Protein 1F02 (pdb70)

Solvent-accessible surface area: 17662 Å² total; per-residue (Å²): 74,55,24,82,93,37,112,20,76,81,73,40,2,26,10,74,21,148,34,38,0,28,0,12,0,42,0,30,120,66,136,136,60,34,46,99,39,69,0,26,3,71,33,105,41,26,164,35,65,82,64,59,56,122,4,68,106,80,0,79,5,114,4,47,0,27,6,110,76,66,31,134,0,65,0,8,0,70,6,33,114,59,92,121,45,51,123,6,58,100,1,66,1,37,58,77,5,65,16,57,82,35,42,0,48,15,50,8,66,32,96,121,26,177,20,24,82,44,1,1,17,64,0,14,0,40,8,121,14,59,24,10,54,45,143,52,71,20,125,2,75,52,58,47,25,0,32,19,69,66,84,67,0,59,1,34,0,62,83,83,11,83,9,55,0,30,0,87,1,57,10,130,22,84,10,89,27,77,2,67,72,6,103,22,10,3,30,7,42,47,89,144,56,22,23,11,108,59,0,42,98,31,0,110,120,103,26,28,131,10,0,60,45,48,90,57,0,56,76,1,39,130,27,0,11,22,0,46,107,0,121,129,3,134,98,34,147,13,0,0,0,0,3,88,39,76,95,85,23,57,126,2,11,2,1,12,0,5,0,2,19,81,70,46,77,28,77,39,0,8,14,73,71,54,5,0,31,6,1,0,10,119,176,93,147,35,1,86,61,35,40,56,70,38,92,83,108,70,41,106,85,10,77,155,51,103,107,30,34,13,32,12,10,43,91,99,0,50,45,63,117,21,53,86,10,30,61,28,34,66,111,123,18,49,99,100,2,92,96,28,0,57,79,10,82,127,152,76

Sequence (348 aa):
ASITEIKADKTTAVANGQDAITYTVKVMKGDKPVSNQEVTFTTTLGKLSNSTEKTDTNGYAKVTLTSTTPGKSLVSARVSDVAVDVKAPEVEFFTTLTIDDGNIEIVGTGVKGKLPTVWLQYGQVNLKASGGNGKYTWRSANPAIASVDASSGQVTLKEKGTTTISVISSDNQTATYTIATPNSLIVPNMSKRVTYNDAVNTCKNFGGKLPSSQNELENVFKAWGAANKYEYYKSSQTIISWVQQTAQDAKSGVASTYDLVKQNPLNNIKASESNAYATCVKMDQAANAAESATKDQLTQEAFKNPENQKVNIDANGNAIPSGELKDDIVEQIAQQAKEAGEVARQQA

B-factor: mean 55.44, std 19.62, range [5.0, 114.85]

Structure (mmCIF, N/CA/C/O backbone):
data_1F02
#
_entry.id   1F02
#
_cell.length_a   90.500
_cell.length_b   349.000
_cell.length_c   47.800
_cell.angle_alpha   90.00
_cell.angle_beta   90.00
_cell.angle_gamma   90.00
#
_symmetry.sp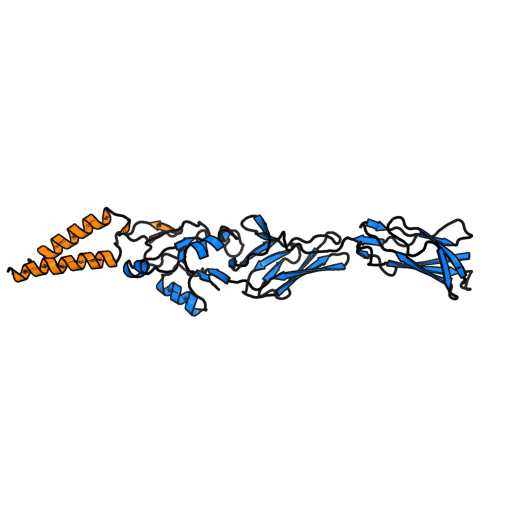ace_group_name_H-M   'C 2 2 21'
#
loop_
_entity.id
_entity.type
_entity.pdbx_description
1 polymer INTIMIN
2 polymer 'TRANSLOCATED INTIMIN RECEPTOR'
#
loop_
_atom_site.group_PDB
_atom_site.id
_atom_site.type_symbol
_atom_site.label_atom_id
_atom_site.label_alt_id
_atom_site.label_comp_id
_atom_site.label_asym_id
_atom_site.label_entity_id
_atom_site.label_seq_id
_atom_site.pdbx_PDB_ins_code
_atom_site.Cartn_x
_atom_site.Cartn_y
_atom_site.Cartn_z
_atom_site.occupancy
_atom_site.B_iso_or_equiv
_atom_site.auth_seq_id
_atom_site.auth_comp_id
_atom_site.auth_asym_id
_atom_site.auth_atom_id
_atom_site.pdbx_PDB_model_num
ATOM 1 N N . ALA A 1 1 ? 12.839 104.829 37.716 1.00 24.32 658 ALA I N 1
ATOM 2 C CA . ALA A 1 1 ? 13.522 104.939 36.404 1.00 31.33 658 ALA I CA 1
ATOM 3 C C . ALA A 1 1 ? 14.829 104.154 36.417 1.00 38.37 658 ALA I C 1
ATOM 4 O O . ALA A 1 1 ? 15.905 104.751 36.330 1.00 46.62 658 ALA I O 1
ATOM 6 N N . SER A 1 2 ? 14.747 102.825 36.524 1.00 34.67 659 SER I N 1
ATOM 7 C CA . SER A 1 2 ? 15.957 102.000 36.538 1.00 30.70 659 SER I CA 1
ATOM 8 C C . SER A 1 2 ? 15.730 100.497 36.337 1.00 28.24 659 SER I C 1
ATOM 9 O O . SER A 1 2 ? 14.915 99.888 37.037 1.00 29.82 659 SER I O 1
ATOM 12 N N . ILE A 1 3 ? 16.439 99.903 35.373 1.00 22.91 660 ILE I N 1
ATOM 13 C CA . ILE A 1 3 ? 16.329 98.464 35.142 1.00 23.14 660 ILE I CA 1
ATOM 14 C C . ILE A 1 3 ? 17.266 97.836 36.161 1.00 26.82 660 ILE I C 1
ATOM 15 O O . ILE A 1 3 ? 18.438 98.221 36.253 1.00 26.63 660 ILE I O 1
ATOM 20 N N . THR A 1 4 ? 16.757 96.874 36.926 1.00 25.97 661 THR I N 1
ATOM 21 C CA . THR A 1 4 ? 17.563 96.231 37.957 1.00 26.21 661 THR I CA 1
ATOM 22 C C . THR A 1 4 ? 17.674 94.739 37.759 1.00 31.83 661 THR I C 1
ATOM 23 O O . THR A 1 4 ? 18.451 94.068 38.440 1.00 34.21 661 THR I O 1
ATOM 27 N N . GLU A 1 5 ? 16.898 94.232 36.812 1.00 36.61 662 GLU I N 1
ATOM 28 C CA . GLU A 1 5 ? 16.889 92.812 36.494 1.00 41.03 662 GLU I CA 1
ATOM 29 C C . GLU A 1 5 ? 16.756 92.535 34.999 1.00 40.97 662 GLU I C 1
ATOM 30 O O . GLU A 1 5 ? 15.848 93.062 34.336 1.00 42.53 662 GLU I O 1
ATOM 36 N N . ILE A 1 6 ? 17.650 91.705 34.470 1.00 32.84 663 ILE I N 1
ATOM 37 C CA . ILE A 1 6 ? 17.577 91.335 33.064 1.00 26.65 663 ILE I CA 1
ATOM 38 C C . ILE A 1 6 ? 17.974 89.879 32.979 1.00 23.63 663 ILE I C 1
ATOM 39 O O . ILE A 1 6 ? 19.143 89.525 33.069 1.00 25.60 663 ILE I O 1
ATOM 44 N N . LYS A 1 7 ? 16.952 89.042 32.837 1.00 21.74 664 LYS I N 1
ATOM 45 C CA . LYS A 1 7 ? 17.085 87.600 32.801 1.00 20.66 664 LYS I CA 1
ATOM 46 C C . LYS A 1 7 ? 16.648 86.988 31.468 1.00 21.27 664 LYS I C 1
ATOM 47 O O . LYS A 1 7 ? 15.837 87.564 30.748 1.00 16.96 664 LYS I O 1
ATOM 53 N N . ALA A 1 8 ? 17.194 85.812 31.155 1.00 22.17 665 ALA I N 1
ATOM 54 C CA . ALA A 1 8 ? 16.857 85.109 29.921 1.00 23.11 665 ALA I CA 1
ATOM 55 C C . ALA A 1 8 ? 16.447 83.672 30.240 1.00 21.62 665 ALA I C 1
ATOM 56 O O . ALA A 1 8 ? 17.228 82.930 30.796 1.00 24.50 665 ALA I O 1
ATOM 58 N N . ASP A 1 9 ? 15.234 83.276 29.864 1.00 23.45 666 ASP I N 1
ATOM 59 C CA . ASP A 1 9 ? 14.741 81.943 30.175 1.00 23.94 666 ASP I CA 1
ATOM 60 C C . ASP A 1 9 ? 15.637 80.794 29.750 1.00 25.09 666 ASP I C 1
ATOM 61 O O . ASP A 1 9 ? 15.536 79.706 30.307 1.00 29.55 666 ASP I O 1
ATOM 66 N N . LYS A 1 10 ? 16.509 81.027 28.770 1.00 25.49 667 LYS I N 1
ATOM 67 C CA . LYS A 1 10 ? 17.479 80.016 28.321 1.00 20.59 667 LYS I CA 1
ATOM 68 C C . LYS A 1 10 ? 18.571 80.658 27.488 1.00 24.02 667 LYS I C 1
ATOM 69 O O . LYS A 1 10 ? 18.459 81.823 27.117 1.00 33.19 667 LYS I O 1
ATOM 75 N N . THR A 1 11 ? 19.634 79.921 27.199 1.00 22.17 668 THR I N 1
ATOM 76 C CA . THR A 1 11 ? 20.741 80.493 26.435 1.00 25.64 668 THR I CA 1
ATOM 77 C C . THR A 1 11 ? 21.122 79.766 25.148 1.00 30.70 668 THR I C 1
ATOM 78 O O . THR A 1 11 ? 22.180 80.016 24.547 1.00 28.82 668 THR I O 1
ATOM 82 N N . THR A 1 12 ? 20.249 78.868 24.728 1.00 30.03 669 THR I N 1
ATOM 83 C CA . THR A 1 12 ? 20.481 78.119 23.524 1.00 31.50 669 THR I CA 1
ATOM 84 C C . THR A 1 12 ? 19.143 77.976 22.865 1.00 30.88 669 THR I C 1
ATOM 85 O O . THR A 1 12 ? 18.137 77.853 23.546 1.00 30.24 669 THR I O 1
ATOM 89 N N . ALA A 1 13 ? 19.135 77.998 21.541 1.00 29.35 670 ALA I N 1
ATOM 90 C CA . ALA A 1 13 ? 17.895 77.879 20.804 1.00 26.18 670 ALA I CA 1
ATOM 91 C C . ALA A 1 13 ? 18.161 77.495 19.365 1.00 29.08 670 ALA I C 1
ATOM 92 O O . ALA A 1 13 ? 19.256 77.697 18.845 1.00 31.63 670 ALA I O 1
ATOM 94 N N . VAL A 1 14 ? 17.142 76.950 18.716 1.00 30.37 671 VAL I N 1
ATOM 95 C CA . VAL A 1 14 ? 17.276 76.547 17.334 1.00 28.90 671 VAL I CA 1
ATOM 96 C C . VAL A 1 14 ? 17.007 77.702 16.401 1.00 27.15 671 VAL I C 1
ATOM 97 O O . VAL A 1 14 ? 16.023 78.425 16.555 1.00 29.69 671 VAL I O 1
ATOM 101 N N . ALA A 1 15 ? 17.890 77.864 15.427 1.00 25.95 672 ALA I N 1
ATOM 102 C CA . ALA A 1 15 ? 17.766 78.946 14.471 1.00 30.78 672 ALA I CA 1
ATOM 103 C C . ALA A 1 15 ? 16.723 78.635 13.398 1.00 30.63 672 ALA I C 1
ATOM 104 O O . ALA A 1 15 ? 16.928 78.902 12.219 1.00 32.20 672 ALA I O 1
ATOM 106 N N . ASN A 1 16 ? 15.593 78.088 13.826 1.00 28.91 673 ASN I N 1
ATOM 107 C CA . ASN A 1 16 ? 14.509 77.733 12.923 1.00 29.04 673 ASN I CA 1
ATOM 108 C C . ASN A 1 16 ? 13.417 78.790 12.864 1.00 29.84 673 ASN I C 1
ATOM 109 O O . ASN A 1 16 ? 12.304 78.502 12.424 1.00 31.51 673 ASN I O 1
ATOM 114 N N . GLY A 1 17 ? 13.717 79.998 13.318 1.00 29.02 674 GLY I N 1
ATOM 115 C CA . GLY A 1 17 ? 12.705 81.040 13.303 1.00 31.98 674 GLY I CA 1
ATOM 116 C C . GLY A 1 17 ? 11.520 80.819 14.244 1.00 35.26 674 GLY I C 1
ATOM 117 O O . GLY A 1 17 ? 10.664 81.693 14.350 1.00 36.30 674 GLY I O 1
ATOM 118 N N . GLN A 1 18 ? 11.457 79.677 14.929 1.00 35.86 675 GLN I N 1
ATOM 119 C CA . GLN A 1 18 ? 10.357 79.407 15.853 1.00 40.27 675 GLN I CA 1
ATOM 120 C C . GLN A 1 18 ? 10.755 79.221 17.321 1.00 42.20 675 GLN I C 1
ATOM 121 O O . GLN A 1 18 ? 10.029 79.661 18.215 1.00 40.74 675 GLN I O 1
ATOM 127 N N . ASP A 1 19 ? 11.885 78.556 17.573 1.00 43.14 676 ASP I N 1
ATOM 128 C CA . ASP A 1 19 ? 12.367 78.330 18.942 1.00 40.00 676 ASP I CA 1
ATOM 129 C C . ASP A 1 19 ? 12.716 79.679 19.556 1.00 39.85 676 ASP I C 1
ATOM 130 O O . ASP A 1 19 ? 13.698 80.306 19.150 1.00 42.16 676 ASP I O 1
ATOM 135 N N . ALA A 1 20 ? 11.933 80.118 20.544 1.00 33.19 677 ALA I N 1
ATOM 136 C CA . ALA A 1 20 ? 12.165 81.429 21.143 1.00 29.58 677 ALA I CA 1
ATOM 137 C C . ALA A 1 20 ? 12.765 81.563 22.555 1.00 29.16 677 ALA I C 1
ATOM 138 O O . ALA A 1 20 ? 12.486 80.780 23.459 1.00 34.36 677 ALA I O 1
ATOM 140 N N . ILE A 1 21 ? 13.581 82.597 22.722 1.00 20.89 678 ILE I N 1
ATOM 141 C CA . ILE A 1 21 ? 14.212 82.915 23.983 1.00 15.57 678 ILE I CA 1
ATOM 142 C C . ILE A 1 21 ? 13.458 84.113 24.539 1.00 16.84 678 ILE I C 1
ATOM 143 O O . ILE A 1 21 ? 13.264 85.118 23.837 1.00 9.44 678 ILE I O 1
ATOM 148 N N . THR A 1 22 ? 13.053 84.021 25.803 1.00 20.87 679 THR I N 1
ATOM 149 C CA . THR A 1 22 ? 12.329 85.113 26.446 1.00 21.97 679 THR I CA 1
ATOM 150 C C . THR A 1 22 ? 13.168 85.963 27.392 1.00 26.14 679 THR I C 1
ATOM 151 O O . THR A 1 22 ? 13.785 85.463 28.326 1.00 28.08 679 THR I O 1
ATOM 155 N N . TYR A 1 23 ? 13.166 87.262 27.167 1.00 26.73 680 TYR I N 1
ATOM 156 C CA . TYR A 1 23 ? 13.918 88.144 28.028 1.00 26.54 680 TYR I CA 1
ATOM 157 C C . TYR A 1 23 ? 12.954 88.854 28.962 1.00 29.03 680 TYR I C 1
ATOM 158 O O . TYR A 1 23 ? 11.918 89.362 28.543 1.00 25.44 680 TYR I O 1
ATOM 167 N N . THR A 1 24 ? 13.312 88.891 30.238 1.00 32.26 681 THR I N 1
ATOM 168 C CA . THR A 1 24 ? 12.485 89.540 31.234 1.00 28.84 681 THR I CA 1
ATOM 169 C C . THR A 1 24 ? 13.272 90.598 31.980 1.00 29.96 681 THR I C 1
ATOM 170 O O . THR A 1 24 ? 14.302 90.297 32.569 1.00 32.15 681 THR I O 1
ATOM 174 N N . VAL A 1 25 ? 12.794 91.835 31.951 1.00 29.90 682 VAL I N 1
ATOM 175 C CA . VAL A 1 25 ? 13.468 92.916 32.655 1.00 31.48 682 VAL I CA 1
ATOM 176 C C . VAL A 1 25 ? 12.527 93.420 33.731 1.00 33.80 682 VAL I C 1
ATOM 177 O O . VAL A 1 25 ? 11.302 93.286 33.601 1.00 33.10 682 VAL I O 1
ATOM 181 N N . LYS A 1 26 ? 13.107 93.991 34.787 1.00 32.51 683 LYS I N 1
ATOM 182 C CA . LYS A 1 26 ? 12.345 94.550 35.898 1.00 30.31 683 LYS I CA 1
ATOM 183 C C . LYS A 1 26 ? 12.755 96.009 36.114 1.00 32.47 683 LYS I C 1
ATOM 184 O O . LYS A 1 26 ? 13.940 96.322 36.268 1.00 32.35 683 LYS I O 1
ATOM 190 N N . VAL A 1 27 ? 11.770 96.903 36.112 1.00 33.30 684 VAL I N 1
ATOM 191 C CA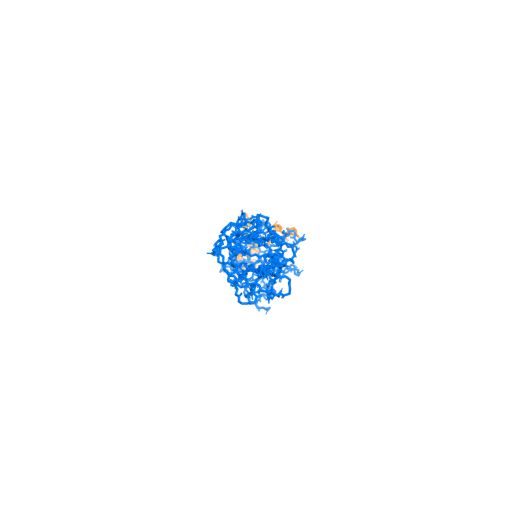 . VAL A 1 27 ? 12.037 98.327 36.273 1.00 30.87 684 VAL I CA 1
ATOM 192 C C . VAL A 1 27 ? 11.582 98.807 37.628 1.00 33.13 684 VAL I C 1
ATOM 193 O O . VAL A 1 27 ? 10.405 98.688 37.975 1.00 33.77 684 VAL I O 1
ATOM 197 N N . MET A 1 28 ? 12.524 99.357 38.388 1.00 36.69 685 MET I N 1
ATOM 198 C CA . MET A 1 28 ? 12.240 99.834 39.740 1.00 37.49 685 MET I CA 1
ATOM 199 C C . MET A 1 28 ? 12.620 101.273 39.997 1.00 37.26 685 MET I C 1
ATOM 200 O O . MET A 1 28 ? 13.381 101.893 39.238 1.00 35.81 685 MET I O 1
ATOM 205 N N . LYS A 1 29 ? 12.063 101.784 41.089 1.00 38.49 686 LYS I N 1
ATOM 206 C CA . LYS A 1 29 ? 12.334 103.128 41.596 1.00 41.64 686 LYS I CA 1
ATOM 207 C C . LYS A 1 29 ? 12.462 102.832 43.084 1.00 45.51 686 LYS I C 1
ATOM 208 O O . LYS A 1 29 ? 11.489 102.956 43.838 1.00 48.68 686 LYS I O 1
ATOM 214 N N . GLY A 1 30 ? 13.653 102.409 43.499 1.00 40.87 687 GLY I N 1
ATOM 215 C CA . GLY A 1 30 ? 13.853 102.066 44.889 1.00 41.42 687 GLY I CA 1
ATOM 216 C C . GLY A 1 30 ? 13.161 100.741 45.122 1.00 42.28 687 GLY I C 1
ATOM 217 O O . GLY A 1 30 ? 13.373 99.816 44.346 1.00 40.41 687 GLY I O 1
ATOM 218 N N . ASP A 1 31 ? 12.332 100.645 46.164 1.00 49.13 688 ASP I N 1
ATOM 219 C CA . ASP A 1 31 ? 11.612 99.398 46.465 1.00 53.31 688 ASP I CA 1
ATOM 220 C C . ASP A 1 31 ? 10.332 99.312 45.644 1.00 47.76 688 ASP I C 1
ATOM 221 O O . ASP A 1 31 ? 9.811 98.223 45.381 1.00 43.93 688 ASP I O 1
ATOM 226 N N . LYS A 1 32 ? 9.843 100.483 45.250 1.00 44.42 689 LYS I N 1
ATOM 227 C CA . LYS A 1 32 ? 8.622 100.612 44.471 1.00 48.00 689 LYS I CA 1
ATOM 228 C C . LYS A 1 32 ? 8.825 100.177 43.002 1.00 49.31 689 LYS I C 1
ATOM 229 O O . LYS A 1 32 ? 9.663 100.746 42.288 1.00 54.81 689 LYS I O 1
ATOM 235 N N . PRO A 1 33 ? 8.081 99.149 42.540 1.00 42.84 690 PRO I N 1
ATOM 236 C CA . PRO A 1 33 ? 8.205 98.685 41.153 1.00 42.11 690 PRO I CA 1
ATOM 237 C C . PRO A 1 33 ? 7.429 99.636 40.246 1.00 41.00 690 PRO I C 1
ATOM 238 O O . PRO A 1 33 ? 6.288 99.987 40.534 1.00 42.18 690 PRO I O 1
ATOM 242 N N . VAL A 1 34 ? 8.049 100.048 39.153 1.00 36.07 691 VAL I N 1
ATOM 243 C CA . VAL A 1 34 ? 7.414 100.959 38.219 1.00 34.77 691 VAL I CA 1
ATOM 244 C C . VAL A 1 34 ? 6.571 100.244 37.181 1.00 43.56 691 VAL I C 1
ATOM 245 O O . VAL A 1 34 ? 7.024 99.267 36.585 1.00 50.54 691 VAL I O 1
ATOM 249 N N . SER A 1 35 ? 5.356 100.731 36.943 1.00 46.05 692 SER I N 1
ATOM 250 C CA . SER A 1 35 ? 4.491 100.101 35.942 1.00 47.70 692 SER I CA 1
ATOM 251 C C . SER A 1 35 ? 4.226 101.004 34.735 1.00 45.22 692 SER I C 1
ATOM 252 O O . SER A 1 35 ? 4.359 102.227 34.805 1.00 39.03 692 SER I O 1
ATOM 255 N N . ASN A 1 36 ? 3.841 100.385 33.625 1.00 45.33 693 ASN I N 1
ATOM 256 C CA . ASN A 1 36 ? 3.574 101.114 32.392 1.00 45.47 693 ASN I CA 1
ATOM 257 C C . ASN A 1 36 ? 4.755 101.946 31.946 1.00 42.12 693 ASN I C 1
ATOM 258 O O . ASN A 1 36 ? 4.610 102.890 31.162 1.00 37.57 693 ASN I O 1
ATOM 263 N N . GLN A 1 37 ? 5.927 101.599 32.466 1.00 41.00 694 GLN I N 1
ATOM 264 C CA . GLN A 1 37 ? 7.146 102.267 32.055 1.00 37.79 694 GLN I CA 1
ATOM 265 C C . GLN A 1 37 ? 7.493 101.572 30.757 1.00 35.92 694 GLN I C 1
ATOM 266 O O . GLN A 1 37 ? 7.510 100.337 30.686 1.00 36.49 694 GLN I O 1
ATOM 272 N N . GLU A 1 38 ? 7.754 102.341 29.720 1.00 31.23 695 GLU I N 1
ATOM 273 C CA . GLU A 1 38 ? 8.085 101.703 28.473 1.00 34.78 695 GLU I CA 1
ATOM 274 C C . GLU A 1 38 ? 9.570 101.410 28.371 1.00 35.65 695 GLU I C 1
ATOM 275 O O . GLU A 1 38 ? 10.420 102.256 28.662 1.00 35.35 695 GLU I O 1
ATOM 281 N N . VAL A 1 39 ? 9.868 100.196 27.944 1.00 34.69 696 VAL I N 1
ATOM 282 C CA . VAL A 1 39 ? 11.236 99.757 27.787 1.00 35.46 696 VAL I CA 1
ATOM 283 C C . VAL A 1 39 ? 11.465 99.442 26.318 1.00 36.35 696 VAL I C 1
ATOM 284 O O . VAL A 1 39 ? 10.587 98.882 25.660 1.00 33.05 696 VAL I O 1
ATOM 288 N N . THR A 1 40 ? 12.643 99.790 25.812 1.00 39.70 697 THR I N 1
ATOM 289 C CA . THR A 1 40 ? 12.981 99.506 24.423 1.00 40.77 697 THR I CA 1
ATOM 290 C C . THR A 1 40 ? 14.049 98.425 24.354 1.00 40.57 697 THR I C 1
ATOM 291 O O . THR A 1 40 ? 14.999 98.429 25.134 1.00 42.10 697 THR I O 1
ATOM 295 N N . PHE A 1 41 ? 13.887 97.496 23.420 1.00 37.78 698 PHE I N 1
ATOM 296 C CA . PHE A 1 41 ? 14.840 96.409 23.266 1.00 31.79 698 PHE I CA 1
ATOM 297 C C . PHE A 1 41 ? 15.521 96.504 21.926 1.00 26.15 698 PHE I C 1
ATOM 298 O O . PHE A 1 41 ? 15.047 97.181 21.029 1.00 25.82 698 PHE I O 1
ATOM 306 N N . THR A 1 42 ? 16.648 95.822 21.808 1.00 24.23 699 THR I N 1
ATOM 307 C CA . THR A 1 42 ? 17.423 95.789 20.580 1.00 22.68 699 THR I CA 1
ATOM 308 C C . THR A 1 42 ? 18.277 94.551 20.650 1.00 29.21 699 THR I C 1
ATOM 309 O O . THR A 1 42 ? 18.801 94.217 21.711 1.00 35.07 699 THR I O 1
ATOM 313 N N . THR A 1 43 ? 18.407 93.867 19.520 1.00 33.00 700 THR I N 1
ATOM 314 C CA . THR A 1 43 ? 19.238 92.676 19.438 1.00 29.42 700 THR I CA 1
ATOM 315 C C . THR A 1 43 ? 20.225 92.900 18.319 1.00 23.27 700 THR I C 1
ATOM 316 O O . THR A 1 43 ? 20.063 93.794 17.516 1.00 24.73 700 THR I O 1
ATOM 320 N N . THR A 1 44 ? 21.262 92.092 18.271 1.00 23.94 701 THR I N 1
ATOM 321 C CA . THR A 1 44 ? 22.249 92.224 17.210 1.00 23.09 701 THR I CA 1
ATOM 322 C C . THR A 1 44 ? 22.111 91.032 16.268 1.00 21.58 701 THR I C 1
ATOM 323 O O . THR A 1 44 ? 22.903 90.867 15.342 1.00 26.00 701 THR I O 1
ATOM 327 N N . LEU A 1 45 ? 21.092 90.213 16.513 1.00 14.81 702 LEU I N 1
ATOM 328 C CA . LEU A 1 45 ? 20.842 89.028 15.730 1.00 14.73 702 LEU I CA 1
ATOM 329 C C . LEU A 1 45 ? 19.453 88.478 16.035 1.00 28.99 702 LEU I C 1
ATOM 330 O O . LEU A 1 45 ? 19.106 88.275 17.197 1.00 34.00 702 LEU I O 1
ATOM 335 N N . GLY A 1 46 ? 18.662 88.238 14.989 1.00 36.26 703 GLY I N 1
ATOM 336 C CA . GLY A 1 46 ? 17.323 87.690 15.169 1.00 33.53 703 GLY I CA 1
ATOM 337 C C . GLY A 1 46 ? 16.201 88.713 15.192 1.00 28.58 703 GLY I C 1
ATOM 338 O O . GLY A 1 46 ? 16.449 89.906 15.028 1.00 21.48 703 GLY I O 1
ATOM 339 N N . LYS A 1 47 ? 14.967 88.241 15.381 1.00 32.93 704 LYS I N 1
ATOM 340 C CA . LYS A 1 47 ? 13.798 89.124 15.449 1.00 37.20 704 LYS I CA 1
ATOM 341 C C . LYS A 1 47 ? 13.202 89.191 16.851 1.00 38.18 704 LYS I C 1
ATOM 342 O O . LYS A 1 47 ? 12.970 88.159 17.515 1.00 39.97 704 LYS I O 1
ATOM 348 N N . LEU A 1 48 ? 12.965 90.422 17.288 1.00 29.44 705 LEU I N 1
ATOM 349 C CA . LEU A 1 48 ? 12.356 90.675 18.573 1.00 25.99 705 LEU I CA 1
ATOM 350 C C . LEU A 1 48 ? 10.860 90.688 18.300 1.00 33.09 705 LEU I C 1
ATOM 351 O O . LEU A 1 48 ? 10.425 91.107 17.230 1.00 35.58 705 LEU I O 1
ATOM 356 N N . SER A 1 49 ? 10.068 90.218 19.252 1.00 39.05 706 SER I N 1
ATOM 357 C CA . SER A 1 49 ? 8.620 90.228 19.088 1.00 40.02 706 SER I CA 1
ATOM 358 C C . SER A 1 49 ? 8.166 91.685 18.914 1.00 42.06 706 SER I C 1
ATOM 359 O O . SER A 1 49 ? 7.309 91.980 18.082 1.00 47.73 706 SER I O 1
ATOM 362 N N . ASN A 1 50 ? 8.756 92.583 19.704 1.00 37.86 707 ASN I N 1
ATOM 363 C CA . ASN A 1 50 ? 8.470 94.018 19.669 1.00 38.97 707 ASN I CA 1
ATOM 364 C C . ASN A 1 50 ? 9.747 94.743 20.058 1.00 37.42 707 ASN I C 1
ATOM 365 O O . ASN A 1 50 ? 10.670 94.118 20.572 1.00 43.06 707 ASN I O 1
ATOM 370 N N . SER A 1 51 ? 9.820 96.049 19.831 1.00 28.09 708 SER I N 1
ATOM 371 C CA . SER A 1 51 ? 11.037 96.768 20.176 1.00 26.97 708 SER I CA 1
ATOM 372 C C . SER A 1 51 ? 10.813 97.668 21.391 1.00 29.81 708 SER I C 1
ATOM 373 O O . SER A 1 51 ? 11.747 98.295 21.912 1.00 28.09 708 SER I O 1
ATOM 376 N N . THR A 1 52 ? 9.560 97.731 21.831 1.00 28.64 709 THR I N 1
ATOM 377 C CA . THR A 1 52 ? 9.196 98.503 23.007 1.00 33.09 709 THR I CA 1
ATOM 378 C C . THR A 1 52 ? 8.103 97.740 23.729 1.00 36.62 709 THR I C 1
ATOM 379 O O . THR A 1 52 ? 7.300 97.053 23.104 1.00 37.60 709 THR I O 1
ATOM 383 N N . GLU A 1 53 ? 8.089 97.853 25.050 1.00 39.23 710 GLU I N 1
ATOM 384 C CA . GLU A 1 53 ? 7.102 97.174 25.869 1.00 38.40 710 GLU I CA 1
ATOM 385 C C . GLU A 1 53 ? 6.885 97.965 27.124 1.00 42.61 710 GLU I C 1
ATOM 386 O O . GLU A 1 53 ? 7.762 98.719 27.551 1.00 45.92 710 GLU I O 1
ATOM 392 N N . LYS A 1 54 ? 5.708 97.809 27.715 1.00 42.94 711 LYS I N 1
ATOM 393 C CA . LYS A 1 54 ? 5.426 98.509 28.951 1.00 40.36 711 LYS I CA 1
ATOM 394 C C . LYS A 1 54 ? 5.384 97.495 30.076 1.00 35.34 711 LYS I C 1
ATOM 395 O O . LYS A 1 54 ? 4.822 96.413 29.938 1.00 33.99 711 LYS I O 1
ATOM 401 N N . THR A 1 55 ? 6.016 97.842 31.183 1.00 34.24 712 THR I N 1
ATOM 402 C CA . THR A 1 55 ? 6.057 96.969 32.342 1.00 33.96 712 THR I CA 1
ATOM 403 C C . THR A 1 55 ? 4.665 96.781 32.939 1.00 34.11 712 THR I C 1
ATOM 404 O O . THR A 1 55 ? 3.808 97.658 32.823 1.00 35.14 712 THR I O 1
ATOM 408 N N . ASP A 1 56 ? 4.447 95.632 33.573 1.00 33.79 713 ASP I N 1
ATOM 409 C CA . ASP A 1 56 ? 3.179 95.335 34.237 1.00 27.73 713 ASP I CA 1
ATOM 410 C C . ASP A 1 56 ? 3.209 96.049 35.591 1.00 31.84 713 ASP I C 1
ATOM 411 O O . ASP A 1 56 ? 4.127 96.835 35.861 1.00 32.58 713 ASP I O 1
ATOM 416 N N . THR A 1 57 ? 2.230 95.787 36.450 1.00 36.70 714 THR I N 1
ATOM 417 C CA . THR A 1 57 ? 2.202 96.470 37.750 1.00 39.93 714 THR I CA 1
ATOM 418 C C . THR A 1 57 ? 3.307 96.052 38.714 1.00 38.66 714 THR I C 1
ATOM 419 O O . THR A 1 57 ? 3.508 96.680 39.752 1.00 38.13 714 THR I O 1
ATOM 423 N N . ASN A 1 58 ? 4.028 94.998 38.366 1.00 37.34 715 ASN I N 1
ATOM 424 C CA . ASN A 1 58 ? 5.104 94.524 39.214 1.00 41.22 715 ASN I CA 1
ATOM 425 C C . ASN A 1 58 ? 6.455 94.965 38.682 1.00 44.08 715 ASN I C 1
ATOM 426 O O . ASN A 1 58 ? 7.497 94.607 39.235 1.00 42.18 715 ASN I O 1
ATOM 431 N N . GLY A 1 59 ? 6.423 95.740 37.598 1.00 44.63 716 GLY I N 1
ATOM 432 C CA . GLY A 1 59 ? 7.643 96.246 36.999 1.00 43.60 716 GLY I CA 1
ATOM 433 C C . GLY A 1 59 ? 8.354 95.284 36.069 1.00 41.03 716 GLY I C 1
ATOM 434 O O . GLY A 1 59 ? 9.565 95.378 35.882 1.00 45.34 716 GLY I O 1
ATOM 435 N N . TYR A 1 60 ? 7.613 94.352 35.490 1.00 32.67 717 TYR I N 1
ATOM 436 C CA . TYR A 1 60 ? 8.201 93.404 34.568 1.00 27.71 717 TYR I CA 1
ATOM 437 C C . TYR A 1 60 ? 7.801 93.697 33.134 1.00 28.76 717 TYR I C 1
ATOM 438 O O . TYR A 1 60 ? 6.746 94.274 32.864 1.00 25.00 717 TYR I O 1
ATOM 447 N N . ALA A 1 61 ? 8.672 93.304 32.215 1.00 27.83 718 ALA I N 1
ATOM 448 C CA . ALA A 1 61 ? 8.437 93.480 30.794 1.00 20.52 718 ALA I CA 1
ATOM 449 C C . ALA A 1 61 ? 9.181 92.360 30.105 1.00 25.00 718 ALA I C 1
ATOM 450 O O . ALA A 1 61 ? 10.407 92.296 30.168 1.00 30.40 718 ALA I O 1
ATOM 452 N N . LYS A 1 62 ? 8.432 91.456 29.479 1.00 25.24 719 LYS I N 1
ATOM 453 C CA . LYS A 1 62 ? 9.019 90.343 28.759 1.00 19.35 719 LYS I CA 1
ATOM 454 C C . LYS A 1 62 ? 9.042 90.680 27.280 1.00 23.10 719 LYS I C 1
ATOM 455 O O . LYS A 1 62 ? 8.369 91.596 26.811 1.00 24.98 719 LYS I O 1
ATOM 461 N N . VAL A 1 63 ? 9.843 89.937 26.543 1.00 29.57 720 VAL I N 1
ATOM 462 C CA . VAL A 1 63 ? 9.974 90.143 25.117 1.00 29.47 720 VAL I CA 1
ATOM 463 C C . VAL A 1 63 ? 10.549 88.844 24.587 1.00 26.54 720 VAL I C 1
ATOM 464 O O . VAL A 1 63 ? 11.140 88.066 25.327 1.00 29.37 720 VAL I O 1
ATOM 468 N N . THR A 1 64 ? 10.372 88.577 23.310 1.00 28.41 721 THR I N 1
ATOM 469 C CA . THR A 1 64 ? 10.917 87.337 22.812 1.00 29.09 721 THR I CA 1
ATOM 470 C C . THR A 1 64 ? 11.855 87.515 21.635 1.00 25.53 721 THR I C 1
ATOM 471 O O . THR A 1 64 ? 11.893 88.572 20.996 1.00 23.81 721 THR I O 1
ATOM 475 N N . LEU A 1 65 ? 12.645 86.481 21.390 1.00 20.72 722 LEU I N 1
ATOM 476 C CA . LEU A 1 65 ? 13.604 86.517 20.315 1.00 21.25 722 LEU I CA 1
ATOM 477 C C . LEU A 1 65 ? 13.650 85.172 19.616 1.00 23.15 722 LEU I C 1
ATOM 478 O O . LEU A 1 65 ? 13.450 84.129 20.228 1.00 20.97 722 LEU I O 1
ATOM 483 N N . THR A 1 66 ? 13.906 85.218 18.318 1.00 26.83 723 THR I N 1
ATOM 484 C CA . THR A 1 66 ? 14.036 84.019 17.492 1.00 27.26 723 THR I CA 1
ATOM 485 C C . THR A 1 66 ? 15.029 84.434 16.419 1.00 26.18 723 THR I C 1
ATOM 486 O O . THR A 1 66 ? 15.306 85.638 16.250 1.00 22.47 723 THR I O 1
ATOM 490 N N . SER A 1 67 ? 15.557 83.459 15.694 1.00 22.66 724 SER I N 1
ATOM 491 C CA . SER A 1 67 ? 16.512 83.761 14.635 1.00 25.71 724 SER I CA 1
ATOM 492 C C . SER A 1 67 ? 16.466 82.679 13.571 1.00 28.29 724 SER I C 1
ATOM 493 O O . SER A 1 67 ? 16.209 81.503 13.865 1.00 28.04 724 SER I O 1
ATOM 496 N N . THR A 1 68 ? 16.700 83.059 12.324 1.00 30.51 725 THR I N 1
ATOM 497 C CA . THR A 1 68 ? 16.681 82.042 11.283 1.00 34.08 725 THR I CA 1
ATOM 498 C C . THR A 1 68 ? 18.088 81.637 10.935 1.00 33.68 725 THR I C 1
ATOM 499 O O . THR A 1 68 ? 18.298 80.633 10.263 1.00 37.19 725 THR I O 1
ATOM 503 N N . THR A 1 69 ? 19.057 82.418 11.398 1.00 32.46 726 THR I N 1
ATOM 504 C CA . THR A 1 69 ? 20.457 82.062 11.191 1.00 36.14 726 THR I CA 1
ATOM 505 C C . THR A 1 69 ? 21.102 81.831 12.579 1.00 34.43 726 THR I C 1
ATOM 506 O O . THR A 1 69 ? 20.677 82.418 13.585 1.00 28.45 726 THR I O 1
ATOM 510 N N . PRO A 1 70 ? 22.114 80.952 12.653 1.00 33.32 727 PRO I N 1
ATOM 511 C CA . PRO A 1 70 ? 22.813 80.642 13.906 1.00 31.34 727 PRO I CA 1
ATOM 512 C C . PRO A 1 70 ? 23.711 81.798 14.291 1.00 29.47 727 PRO I C 1
ATOM 513 O O . PRO A 1 70 ? 23.842 82.748 13.537 1.00 27.70 727 PRO I O 1
ATOM 517 N N . GLY A 1 71 ? 24.341 81.718 15.454 1.00 31.80 728 GLY I N 1
ATOM 518 C CA . GLY A 1 71 ? 25.209 82.804 15.870 1.00 31.72 728 GLY I CA 1
ATOM 519 C C . GLY A 1 71 ? 24.924 83.251 17.287 1.00 32.74 728 GLY I C 1
ATOM 520 O O . GLY A 1 71 ? 24.136 82.619 18.005 1.00 36.66 728 GLY I O 1
ATOM 521 N N . LYS A 1 72 ? 25.568 84.340 17.693 1.00 25.85 729 LYS I N 1
ATOM 522 C CA . LYS A 1 72 ? 25.402 84.866 19.037 1.00 20.60 729 LYS I CA 1
ATOM 523 C C . LYS A 1 72 ? 24.532 86.106 18.997 1.00 19.53 729 LYS I C 1
ATOM 524 O O . LYS A 1 72 ? 24.881 87.094 18.372 1.00 22.36 729 LYS I O 1
ATOM 530 N N . SER A 1 73 ? 23.388 86.056 19.661 1.00 20.46 730 SER I N 1
ATOM 531 C CA . SER A 1 73 ? 22.488 87.198 19.687 1.00 20.54 730 SER I CA 1
ATOM 532 C C . SER A 1 73 ? 22.740 87.948 20.990 1.00 26.68 730 SER I C 1
ATOM 533 O O . SER A 1 73 ? 22.624 87.378 22.094 1.00 36.97 730 SER I O 1
ATOM 536 N N . LEU A 1 74 ? 23.091 89.223 20.878 1.00 22.66 731 LEU I N 1
ATOM 537 C CA . LEU A 1 74 ? 23.368 90.008 22.072 1.00 27.13 731 LEU I CA 1
ATOM 538 C C . LEU A 1 74 ? 22.276 91.050 22.317 1.00 27.32 731 LEU I C 1
ATOM 539 O O . LEU A 1 74 ? 22.345 92.161 21.800 1.00 27.27 731 LEU I O 1
ATOM 544 N N . VAL A 1 75 ? 21.269 90.697 23.114 1.00 24.92 732 VAL I N 1
ATOM 545 C CA . VAL A 1 75 ? 20.168 91.623 23.352 1.00 22.51 732 VAL I CA 1
ATOM 546 C C . VAL A 1 75 ? 20.471 92.691 24.381 1.00 21.14 732 VAL I C 1
ATOM 547 O O . VAL A 1 75 ? 21.330 92.515 25.233 1.00 19.68 732 VAL I O 1
ATOM 551 N N . SER A 1 76 ? 19.758 93.808 24.280 1.00 24.71 733 SER I N 1
ATOM 552 C CA . SER A 1 76 ? 19.932 94.926 25.202 1.00 30.49 733 SER I CA 1
ATOM 553 C C . SER A 1 76 ? 18.661 95.755 25.373 1.00 30.16 733 SER I C 1
ATOM 554 O O . SER A 1 76 ? 18.106 96.259 24.396 1.00 32.44 733 SER I O 1
ATOM 557 N N . ALA A 1 77 ? 18.217 95.902 26.622 1.00 26.33 734 ALA I N 1
ATOM 558 C CA . ALA A 1 77 ? 17.018 96.674 26.926 1.00 29.78 734 ALA I CA 1
ATOM 559 C C . ALA A 1 77 ? 17.411 98.047 27.464 1.00 30.64 734 ALA I C 1
ATOM 560 O O . ALA A 1 77 ? 18.533 98.240 27.914 1.00 27.83 734 ALA I O 1
ATOM 562 N N . ARG A 1 78 ? 16.483 98.998 27.405 1.00 39.38 735 ARG I N 1
ATOM 563 C CA . ARG A 1 78 ? 16.725 100.370 27.878 1.00 43.51 735 ARG I CA 1
ATOM 564 C C . ARG A 1 78 ? 15.411 101.064 28.284 1.00 40.93 735 ARG I C 1
ATOM 565 O O . ARG A 1 78 ? 14.378 100.873 27.636 1.00 38.94 735 ARG I O 1
ATOM 573 N N . VAL A 1 79 ? 15.438 101.851 29.357 1.00 37.80 736 VAL I N 1
ATOM 574 C CA . VAL A 1 79 ? 14.224 102.557 29.767 1.00 38.28 736 VAL I CA 1
ATOM 575 C C . VAL A 1 79 ? 14.084 103.721 28.806 1.00 39.47 736 VAL I C 1
ATOM 576 O O . VAL A 1 79 ? 14.954 104.587 28.743 1.00 35.87 736 VAL I O 1
ATOM 580 N N . SER A 1 80 ? 12.991 103.727 28.051 1.00 45.75 737 SER I N 1
ATOM 581 C CA . SER A 1 80 ? 12.737 104.761 27.050 1.00 47.71 737 SER I CA 1
ATOM 582 C C . SER A 1 80 ? 13.325 106.141 27.343 1.00 47.37 737 SER I C 1
ATOM 583 O O . SER A 1 80 ? 14.272 106.566 26.680 1.00 49.00 737 SER I O 1
ATOM 586 N N . ASP A 1 81 ? 12.771 106.819 28.346 1.00 45.55 738 ASP I N 1
ATOM 587 C CA . ASP A 1 81 ? 13.187 108.170 28.723 1.00 42.97 738 ASP I CA 1
ATOM 588 C C . ASP A 1 81 ? 14.619 108.353 29.249 1.00 39.25 738 ASP I C 1
ATOM 589 O O . ASP A 1 81 ? 15.013 109.459 29.617 1.00 39.05 738 ASP I O 1
ATOM 594 N N . VAL A 1 82 ? 15.402 107.285 29.279 1.00 37.02 739 VAL I N 1
ATOM 595 C CA . VAL A 1 82 ? 16.778 107.388 29.758 1.00 38.96 739 VAL I CA 1
ATOM 596 C C . VAL A 1 82 ? 17.827 107.028 28.691 1.00 39.32 739 VAL I C 1
ATOM 597 O O . VAL A 1 82 ? 17.559 106.286 27.728 1.00 36.08 739 VAL I O 1
ATOM 601 N N . ALA A 1 83 ? 19.028 107.566 28.889 1.00 39.28 740 ALA I N 1
ATOM 602 C CA . ALA A 1 83 ? 20.146 107.384 27.971 1.00 37.44 740 ALA I CA 1
ATOM 603 C C . ALA A 1 83 ? 20.856 106.033 27.963 1.00 34.17 740 ALA I C 1
ATOM 604 O O . ALA A 1 83 ? 20.897 105.372 26.922 1.00 36.67 740 ALA I O 1
ATOM 606 N N . VAL A 1 84 ? 21.422 105.626 29.101 1.00 27.14 741 VAL I N 1
ATOM 607 C CA . VAL A 1 84 ? 22.153 104.358 29.169 1.00 26.84 741 VAL I CA 1
ATOM 608 C C . VAL A 1 84 ? 21.309 103.092 29.244 1.00 23.70 741 VAL I C 1
ATOM 609 O O . VAL A 1 84 ? 20.325 103.032 29.964 1.00 22.76 741 VAL I O 1
ATOM 613 N N . ASP A 1 85 ? 21.724 102.069 28.507 1.00 26.84 742 ASP I N 1
ATOM 614 C CA . ASP A 1 85 ? 20.998 100.801 28.485 1.00 31.90 742 ASP I CA 1
ATOM 615 C C . ASP A 1 85 ? 21.660 99.709 29.327 1.00 30.78 742 ASP I C 1
ATOM 616 O O . ASP A 1 85 ? 22.659 99.942 30.000 1.00 33.18 742 ASP I O 1
ATOM 621 N N . VAL A 1 86 ? 21.090 98.513 29.270 1.00 25.46 743 VAL I N 1
ATOM 622 C CA . VAL A 1 86 ? 21.589 97.377 30.017 1.00 24.54 743 VAL I CA 1
ATOM 623 C C . VAL A 1 86 ? 21.656 96.191 29.072 1.00 28.54 743 VAL I C 1
ATOM 624 O O . VAL A 1 86 ? 20.677 95.879 28.379 1.00 27.24 743 VAL I O 1
ATOM 628 N N . LYS A 1 87 ? 22.813 95.533 29.051 1.00 31.74 744 LYS I N 1
ATOM 629 C CA . LYS A 1 87 ? 23.021 94.372 28.191 1.00 32.89 744 LYS I CA 1
ATOM 630 C C . LYS A 1 87 ? 22.539 93.093 28.860 1.00 30.94 744 LYS I C 1
ATOM 631 O O . LYS A 1 87 ? 22.831 92.856 30.029 1.00 33.88 744 LYS I O 1
ATOM 637 N N . ALA A 1 88 ? 21.794 92.275 28.123 1.00 28.47 745 ALA I N 1
ATOM 638 C CA . ALA A 1 88 ? 21.297 91.016 28.671 1.00 28.59 745 ALA I CA 1
ATOM 639 C C . ALA A 1 88 ? 22.390 89.995 28.485 1.00 28.27 745 ALA I C 1
ATOM 640 O O . ALA A 1 88 ? 23.351 90.231 27.755 1.00 26.24 745 ALA I O 1
ATOM 642 N N . PRO A 1 89 ? 22.270 88.841 29.147 1.00 31.80 746 PRO I N 1
ATOM 643 C CA . PRO A 1 89 ? 23.339 87.855 28.955 1.00 28.52 746 PRO I CA 1
ATOM 644 C C . PRO A 1 89 ? 23.376 87.362 27.515 1.00 24.00 746 PRO I C 1
ATOM 645 O O . PRO A 1 89 ? 22.336 87.236 26.863 1.00 25.58 746 PRO I O 1
ATOM 649 N N . GLU A 1 90 ? 24.575 87.084 27.028 1.00 17.88 747 GLU I N 1
ATOM 650 C CA . GLU A 1 90 ? 24.752 86.585 25.679 1.00 16.63 747 GLU I CA 1
ATOM 651 C C . GLU A 1 90 ? 23.965 85.300 25.466 1.00 17.05 747 GLU I C 1
ATOM 652 O O . GLU A 1 90 ? 23.860 84.493 26.373 1.00 15.49 747 GLU I O 1
ATOM 658 N N . VAL A 1 91 ? 23.399 85.103 24.279 1.00 17.70 748 VAL I N 1
ATOM 659 C CA . VAL A 1 91 ? 22.679 83.853 24.011 1.00 19.23 748 VAL I CA 1
ATOM 660 C C . VAL A 1 91 ? 23.168 83.344 22.678 1.00 20.85 748 VAL I C 1
ATOM 661 O O . VAL A 1 91 ? 23.756 84.109 21.916 1.00 24.13 748 VAL I O 1
ATOM 665 N N . GLU A 1 92 ? 22.918 82.066 22.396 1.00 19.63 749 GLU I N 1
ATOM 666 C CA . GLU A 1 92 ? 23.357 81.439 21.149 1.00 18.76 749 GLU I CA 1
ATOM 667 C C . GLU A 1 92 ? 22.307 80.636 20.392 1.00 24.28 749 GLU I C 1
ATOM 668 O O . GLU A 1 92 ? 21.547 79.837 20.973 1.00 21.36 749 GLU I O 1
ATOM 674 N N . PHE A 1 93 ? 22.312 80.820 19.075 1.00 28.01 750 PHE I N 1
ATOM 675 C CA . PHE A 1 93 ? 21.404 80.103 18.195 1.00 28.58 750 PHE I CA 1
ATOM 676 C C . PHE A 1 93 ? 22.169 79.085 17.343 1.00 32.28 750 PHE I C 1
ATOM 677 O O . PHE A 1 93 ? 23.232 79.393 16.800 1.00 37.82 750 PHE I O 1
ATOM 685 N N . PHE A 1 94 ? 21.624 77.875 17.246 1.00 29.35 751 PHE I N 1
ATOM 686 C CA . PHE A 1 94 ? 22.219 76.794 16.468 1.00 27.63 751 PHE I CA 1
ATOM 687 C C . PHE A 1 94 ? 21.181 76.203 15.521 1.00 29.39 751 PHE I C 1
ATOM 688 O O . PHE A 1 94 ? 20.006 76.115 15.867 1.00 30.08 751 PHE I O 1
ATOM 696 N N . THR A 1 95 ? 21.622 75.798 14.330 1.00 27.78 752 THR I N 1
ATOM 697 C CA . THR A 1 95 ? 20.740 75.228 13.308 1.00 19.63 752 THR I CA 1
ATOM 698 C C . THR A 1 95 ? 20.203 73.892 13.756 1.00 22.57 752 THR I C 1
ATOM 699 O O . THR A 1 95 ? 20.857 73.195 14.532 1.00 29.78 752 THR I O 1
ATOM 703 N N . THR A 1 96 ? 19.026 73.525 13.257 1.00 19.13 753 THR I N 1
ATOM 704 C CA . THR A 1 96 ? 18.416 72.249 13.616 1.00 19.82 753 THR I CA 1
ATOM 705 C C . THR A 1 96 ? 19.416 71.103 13.432 1.00 28.07 753 THR I C 1
ATOM 706 O O . THR A 1 96 ? 20.036 70.977 12.383 1.00 34.99 753 THR I O 1
ATOM 710 N N . LEU A 1 97 ? 19.573 70.273 14.454 1.00 29.76 754 LEU I N 1
ATOM 711 C CA . LEU A 1 97 ? 20.500 69.143 14.404 1.00 29.76 754 LEU I CA 1
ATOM 712 C C . LEU A 1 97 ? 19.862 67.943 13.728 1.00 34.55 754 LEU I C 1
ATOM 713 O O . LEU A 1 97 ? 18.697 67.639 13.977 1.00 34.62 754 LEU I O 1
ATOM 718 N N . THR A 1 98 ? 20.637 67.244 12.900 1.00 39.07 755 THR I N 1
ATOM 719 C CA . THR A 1 98 ? 20.138 66.066 12.191 1.00 38.17 755 THR I CA 1
ATOM 720 C C . THR A 1 98 ? 21.201 65.018 11.884 1.00 40.67 755 THR I C 1
ATOM 721 O O . THR A 1 98 ? 22.398 65.316 11.842 1.00 41.61 755 THR I O 1
ATOM 725 N N . ILE A 1 99 ? 20.738 63.786 11.682 1.00 40.45 756 ILE I N 1
ATOM 726 C CA . ILE A 1 99 ? 21.596 62.656 11.349 1.00 39.56 756 ILE I CA 1
ATOM 727 C C . ILE A 1 99 ? 21.317 62.394 9.887 1.00 42.29 756 ILE I C 1
ATOM 728 O O . ILE A 1 99 ? 20.227 61.951 9.545 1.00 43.70 756 ILE I O 1
ATOM 733 N N . ASP A 1 100 ? 22.275 62.660 9.012 1.00 47.37 757 ASP I N 1
ATOM 734 C CA . ASP A 1 100 ? 21.995 62.436 7.609 1.00 53.80 757 ASP I CA 1
ATOM 735 C C . ASP A 1 100 ? 21.913 60.969 7.189 1.00 50.63 757 ASP I C 1
ATOM 736 O O . ASP A 1 100 ? 22.920 60.272 7.094 1.00 50.63 757 ASP I O 1
ATOM 741 N N . ASP A 1 101 ? 20.694 60.520 6.920 1.00 46.77 758 ASP I N 1
ATOM 742 C CA . ASP A 1 101 ? 20.443 59.147 6.517 1.00 48.60 758 ASP I CA 1
ATOM 743 C C . ASP A 1 101 ? 20.866 58.889 5.075 1.00 49.03 758 ASP I C 1
ATOM 744 O O . ASP A 1 101 ? 20.707 57.783 4.554 1.00 48.89 758 ASP I O 1
ATOM 749 N N . GLY A 1 102 ? 21.394 59.908 4.418 1.00 49.67 759 GLY I N 1
ATOM 750 C CA . GLY A 1 102 ? 21.802 59.725 3.041 1.00 51.71 759 GLY I CA 1
ATOM 751 C C . GLY A 1 102 ? 23.294 59.554 2.923 1.00 55.47 759 GLY I C 1
ATOM 752 O O . GLY A 1 102 ? 23.781 58.830 2.062 1.00 57.83 759 GLY I O 1
ATOM 753 N N . ASN A 1 103 ? 24.023 60.216 3.810 1.00 57.65 760 ASN I N 1
ATOM 754 C CA . ASN A 1 103 ? 25.471 60.159 3.795 1.00 57.56 760 ASN I CA 1
ATOM 755 C C . ASN A 1 103 ? 26.028 59.102 4.735 1.00 52.21 760 ASN I C 1
ATOM 756 O O . ASN A 1 103 ? 26.970 59.371 5.486 1.00 52.79 760 ASN I O 1
ATOM 761 N N . ILE A 1 104 ? 25.455 57.904 4.716 1.00 43.35 761 ILE I N 1
ATOM 762 C CA . ILE A 1 104 ? 25.983 56.869 5.585 1.00 37.76 761 ILE I CA 1
ATOM 763 C C . ILE A 1 104 ? 27.148 56.185 4.887 1.00 36.94 761 ILE I C 1
ATOM 764 O O . ILE A 1 104 ? 26.968 55.466 3.905 1.00 35.81 761 ILE I O 1
ATOM 769 N N . GLU A 1 105 ? 28.350 56.421 5.396 1.00 37.71 762 GLU I N 1
ATOM 770 C CA . GLU A 1 105 ? 29.543 55.839 4.806 1.00 43.14 762 GLU I CA 1
ATOM 771 C C . GLU A 1 105 ? 29.849 54.414 5.247 1.00 47.43 762 GLU I C 1
ATOM 772 O O . GLU A 1 105 ? 29.805 54.076 6.438 1.00 46.96 762 GLU I O 1
ATOM 778 N N . ILE A 1 106 ? 30.192 53.590 4.264 1.00 47.94 763 ILE I N 1
ATOM 779 C CA . ILE A 1 106 ? 30.537 52.205 4.505 1.00 47.21 763 ILE I CA 1
ATOM 780 C C . ILE A 1 106 ? 32.052 52.083 4.735 1.00 47.44 763 ILE I C 1
ATOM 781 O O . ILE A 1 106 ? 32.860 52.170 3.804 1.00 46.50 763 ILE I O 1
ATOM 786 N N . VAL A 1 107 ? 32.415 51.893 6.002 1.00 42.75 764 VAL I N 1
ATOM 787 C CA . VAL A 1 107 ? 33.807 51.810 6.411 1.00 41.35 764 VAL I CA 1
ATOM 788 C C . VAL A 1 107 ? 34.731 51.109 5.445 1.00 43.10 764 VAL I C 1
ATOM 789 O O . VAL A 1 107 ? 35.771 51.645 5.095 1.00 46.18 764 VAL I O 1
ATOM 793 N N . GLY A 1 108 ? 34.368 49.905 5.026 1.00 45.30 765 GLY I N 1
ATOM 794 C CA . GLY A 1 108 ? 35.226 49.170 4.114 1.00 50.32 765 GLY I CA 1
ATOM 795 C C . GLY A 1 108 ? 35.552 49.905 2.822 1.00 51.31 765 GLY I C 1
ATOM 796 O O . GLY A 1 108 ? 36.704 50.257 2.553 1.00 47.86 765 GLY I O 1
ATOM 797 N N . THR A 1 109 ? 34.518 50.123 2.021 1.00 51.94 766 THR I N 1
ATOM 798 C CA . THR A 1 109 ? 34.642 50.803 0.753 1.00 52.35 766 THR I CA 1
ATOM 799 C C . THR A 1 109 ? 34.971 52.273 0.979 1.00 54.04 766 THR I C 1
ATOM 800 O O . THR A 1 109 ? 36.070 52.729 0.681 1.00 58.50 766 THR I O 1
ATOM 804 N N . GLY A 1 110 ? 34.017 53.010 1.529 1.00 53.63 767 GLY I N 1
ATOM 805 C CA . GLY A 1 110 ? 34.216 54.428 1.759 1.00 53.34 767 GLY I CA 1
ATOM 806 C C . GLY A 1 110 ? 33.089 55.149 1.046 1.00 52.78 767 GLY I C 1
ATOM 807 O O . GLY A 1 110 ? 33.003 56.377 1.023 1.00 51.89 767 GLY I O 1
ATOM 808 N N . VAL A 1 111 ? 32.219 54.343 0.453 1.00 51.07 768 VAL I N 1
ATOM 809 C CA . VAL A 1 111 ? 31.062 54.822 -0.277 1.00 48.86 768 VAL I CA 1
ATOM 810 C C . VAL A 1 111 ? 30.006 55.314 0.717 1.00 49.08 768 VAL I C 1
ATOM 811 O O . VAL A 1 111 ? 29.892 54.782 1.827 1.00 48.67 768 VAL I O 1
ATOM 815 N N . LYS A 1 112 ? 29.234 56.322 0.317 1.00 48.17 769 LYS I N 1
ATOM 816 C CA . LYS A 1 112 ? 28.193 56.882 1.181 1.00 48.02 769 LYS I CA 1
ATOM 817 C C . LYS A 1 112 ? 26.794 56.803 0.531 1.00 46.40 769 LYS I C 1
ATOM 818 O O . LYS A 1 112 ? 26.626 57.134 -0.647 1.00 47.68 769 LYS I O 1
ATOM 824 N N . GLY A 1 113 ? 25.795 56.369 1.295 1.00 39.82 770 GLY I N 1
ATOM 825 C CA . GLY A 1 113 ? 24.444 56.269 0.757 1.00 40.46 770 GLY I CA 1
ATOM 826 C C . GLY A 1 113 ? 23.490 55.708 1.795 1.00 42.11 770 GLY I C 1
ATOM 827 O O . GLY A 1 113 ? 23.859 55.602 2.970 1.00 46.83 770 GLY I O 1
ATOM 828 N N . LYS A 1 114 ? 22.267 55.358 1.402 1.00 37.06 771 LYS I N 1
ATOM 829 C CA . LYS A 1 114 ? 21.342 54.787 2.380 1.00 43.54 771 LYS I CA 1
ATOM 830 C C . LYS A 1 114 ? 22.007 53.563 3.032 1.00 45.89 771 LYS I C 1
ATOM 831 O O . LYS A 1 114 ? 22.976 53.023 2.501 1.00 47.25 771 LYS I O 1
ATOM 837 N N . LEU A 1 115 ? 21.514 53.132 4.188 1.00 46.26 772 LEU I N 1
ATOM 838 C CA . LEU A 1 115 ? 22.107 51.972 4.851 1.00 46.30 772 LEU I CA 1
ATOM 839 C C . LEU A 1 115 ? 21.740 50.711 4.076 1.00 50.62 772 LEU I C 1
ATOM 840 O O . LEU A 1 115 ? 20.568 50.464 3.801 1.00 53.27 772 LEU I O 1
ATOM 845 N N . PRO A 1 116 ? 22.738 49.888 3.725 1.00 51.68 773 PRO I N 1
ATOM 846 C CA . PRO A 1 116 ? 22.474 48.657 2.973 1.00 51.30 773 PRO I CA 1
ATOM 847 C C . PRO A 1 116 ? 21.390 47.790 3.598 1.00 53.28 773 PRO I C 1
ATOM 848 O O . PRO A 1 116 ? 21.197 47.797 4.820 1.00 51.59 773 PRO I O 1
ATOM 852 N N . THR A 1 117 ? 20.688 47.052 2.740 1.00 54.17 774 THR I N 1
ATOM 853 C CA . THR A 1 117 ? 19.602 46.163 3.151 1.00 53.94 774 THR I CA 1
ATOM 854 C C . THR A 1 117 ? 20.128 44.748 3.338 1.00 57.95 774 THR I C 1
ATOM 855 O O . THR A 1 117 ? 19.389 43.840 3.730 1.00 62.18 774 THR I O 1
ATOM 859 N N . VAL A 1 118 ? 21.411 44.575 3.037 1.00 56.26 775 VAL I N 1
ATOM 860 C CA . VAL A 1 118 ? 22.091 43.290 3.139 1.00 53.14 775 VAL I CA 1
ATOM 861 C C . VAL A 1 118 ? 23.274 43.483 4.063 1.00 47.21 775 VAL I C 1
ATOM 862 O O . VAL A 1 118 ? 24.273 44.091 3.689 1.00 49.22 775 VAL I O 1
ATOM 866 N N . TRP A 1 119 ? 23.180 42.954 5.268 1.00 43.29 776 TRP I N 1
ATOM 867 C CA . TRP A 1 119 ? 24.260 43.163 6.216 1.00 49.13 776 TRP I CA 1
ATOM 868 C C . TRP A 1 119 ? 25.250 42.028 6.383 1.00 51.00 776 TRP I C 1
ATOM 869 O O . TRP A 1 119 ? 24.865 40.881 6.607 1.00 54.16 776 TRP I O 1
ATOM 880 N N . LEU A 1 120 ? 26.531 42.358 6.269 1.00 49.23 777 LEU I N 1
ATOM 881 C CA . LEU A 1 120 ? 27.586 41.382 6.492 1.00 49.51 777 LEU I CA 1
ATOM 882 C C . LEU A 1 120 ? 27.768 41.553 8.001 1.00 49.54 777 LEU I C 1
ATOM 883 O O . LEU A 1 120 ? 28.497 42.432 8.460 1.00 49.16 777 LEU I O 1
ATOM 888 N N . GLN A 1 121 ? 27.062 40.742 8.777 1.00 51.46 778 GLN I N 1
ATOM 889 C CA . GLN A 1 121 ? 27.125 40.853 10.230 1.00 52.61 778 GLN I CA 1
ATOM 890 C C . GLN A 1 121 ? 28.504 41.269 10.716 1.00 52.09 778 GLN I C 1
ATOM 891 O O . GLN A 1 121 ? 29.515 40.717 10.289 1.00 53.40 778 GLN I O 1
ATOM 897 N N . TYR A 1 122 ? 28.527 42.248 11.611 1.00 50.21 779 TYR I N 1
ATOM 898 C CA . TYR A 1 122 ? 29.762 42.777 12.176 1.00 52.23 779 TYR I CA 1
ATOM 899 C C . TYR A 1 122 ? 30.411 43.775 11.248 1.00 54.68 779 TYR I C 1
ATOM 900 O O . TYR A 1 122 ? 31.583 44.127 11.410 1.00 56.04 779 TYR I O 1
ATOM 909 N N . GLY A 1 123 ? 29.622 44.227 10.273 1.00 56.89 780 GLY I N 1
ATOM 910 C CA . GLY A 1 123 ? 30.076 45.226 9.320 1.00 56.74 780 GLY I CA 1
ATOM 911 C C . GLY A 1 123 ? 30.022 46.578 10.010 1.00 54.90 780 GLY I C 1
ATOM 912 O O . GLY A 1 123 ? 29.482 46.686 11.115 1.00 55.96 780 GLY I O 1
ATOM 913 N N . GLN A 1 124 ? 30.554 47.619 9.382 1.00 50.05 781 GLN I N 1
ATOM 914 C CA . GLN A 1 124 ? 30.549 48.915 10.041 1.00 47.33 781 GLN I CA 1
ATOM 915 C C . GLN A 1 124 ? 30.336 50.098 9.113 1.00 43.57 781 GLN I C 1
ATOM 916 O O . GLN A 1 124 ? 30.846 50.134 7.991 1.00 42.64 781 GLN I O 1
ATOM 922 N N . VAL A 1 125 ? 29.574 51.069 9.605 1.00 39.18 782 VAL I N 1
ATOM 923 C CA . VAL A 1 125 ? 29.283 52.277 8.858 1.00 38.03 782 VAL I CA 1
ATOM 924 C C . VAL A 1 125 ? 29.461 53.473 9.764 1.00 39.79 782 VAL I C 1
ATOM 925 O O . VAL A 1 125 ? 29.487 53.349 10.989 1.00 36.99 782 VAL I O 1
ATOM 929 N N . ASN A 1 126 ? 29.576 54.637 9.145 1.00 46.27 783 ASN I N 1
ATOM 930 C CA . ASN A 1 126 ? 29.746 55.879 9.878 1.00 48.97 783 ASN I CA 1
ATOM 931 C C . ASN A 1 126 ? 28.556 56.795 9.657 1.00 49.32 783 ASN I C 1
ATOM 932 O O . ASN A 1 126 ? 28.301 57.234 8.531 1.00 48.20 783 ASN I O 1
ATOM 937 N N . LEU A 1 127 ? 27.818 57.056 10.734 1.00 47.77 784 LEU I N 1
ATOM 938 C CA . LEU A 1 127 ? 26.662 57.944 10.675 1.00 46.08 784 LEU I CA 1
ATOM 939 C C . LEU A 1 127 ? 27.187 59.378 10.743 1.00 46.41 784 LEU I C 1
ATOM 940 O O . LEU A 1 127 ? 28.136 59.657 11.476 1.00 46.18 784 LEU I O 1
ATOM 945 N N . LYS A 1 128 ? 26.585 60.280 9.974 1.00 46.52 785 LYS I N 1
ATOM 946 C CA . LYS A 1 128 ? 27.035 61.669 9.961 1.00 48.32 785 LYS I CA 1
ATOM 947 C C . LYS A 1 128 ? 25.997 62.693 10.447 1.00 45.32 785 LYS I C 1
ATOM 948 O O . LYS A 1 128 ? 24.925 62.851 9.844 1.00 44.18 785 LYS I O 1
ATOM 954 N N . ALA A 1 129 ? 26.330 63.390 11.536 1.00 40.48 786 ALA I N 1
ATOM 955 C CA . ALA A 1 129 ? 25.434 64.393 12.115 1.00 34.39 786 ALA I CA 1
ATOM 956 C C . ALA A 1 129 ? 25.677 65.750 11.497 1.00 35.10 786 ALA I C 1
ATOM 957 O O . ALA A 1 129 ? 26.800 66.108 11.134 1.00 37.94 786 ALA I O 1
ATOM 959 N N . SER A 1 130 ? 24.606 66.520 11.408 1.00 33.33 787 SER I N 1
ATOM 960 C CA . SER A 1 130 ? 24.658 67.829 10.802 1.00 28.37 787 SER I CA 1
ATOM 961 C C . SER A 1 130 ? 23.950 68.802 11.718 1.00 26.06 787 SER I C 1
ATOM 962 O O . SER A 1 130 ? 22.860 68.501 12.195 1.00 27.81 787 SER I O 1
ATOM 965 N N . GLY A 1 131 ? 24.573 69.947 11.990 1.00 22.70 788 GLY I N 1
ATOM 966 C CA . GLY A 1 131 ? 23.923 70.949 12.820 1.00 26.19 788 GLY I CA 1
ATOM 967 C C . GLY A 1 131 ? 24.382 71.157 14.252 1.00 35.02 788 GLY I C 1
ATOM 968 O O . GLY A 1 131 ? 25.564 71.014 14.570 1.00 39.69 788 GLY I O 1
ATOM 969 N N . GLY A 1 132 ? 23.439 71.523 15.120 1.00 34.18 789 GLY I N 1
ATOM 970 C CA . GLY A 1 132 ? 23.771 71.751 16.513 1.00 31.77 789 GLY I CA 1
ATOM 971 C C . GLY A 1 132 ? 25.009 72.613 16.682 1.00 28.84 789 GLY I C 1
ATOM 972 O O . GLY A 1 132 ? 25.225 73.540 15.922 1.00 31.15 789 GLY I O 1
ATOM 973 N N . ASN A 1 133 ? 25.833 72.304 17.672 1.00 27.25 790 ASN I N 1
ATOM 974 C CA . ASN A 1 133 ? 27.029 73.093 17.916 1.00 26.48 790 ASN I CA 1
ATOM 975 C C . ASN A 1 133 ? 28.318 72.350 17.579 1.00 27.36 790 ASN I C 1
ATOM 976 O O . ASN A 1 133 ? 29.397 72.747 18.002 1.00 24.39 790 ASN I O 1
ATOM 981 N N . GLY A 1 134 ? 28.208 71.254 16.845 1.00 33.15 791 GLY I N 1
ATOM 982 C CA . GLY A 1 134 ? 29.410 70.540 16.460 1.00 42.70 791 GLY I CA 1
ATOM 983 C C . GLY A 1 134 ? 29.741 69.314 17.270 1.00 51.31 791 GLY I C 1
ATOM 984 O O . GLY A 1 134 ? 30.044 68.272 16.697 1.00 54.82 791 GLY I O 1
ATOM 985 N N . LYS A 1 135 ? 29.686 69.432 18.594 1.00 54.85 792 LYS I N 1
ATOM 986 C CA . LYS A 1 135 ? 29.993 68.312 19.479 1.00 53.22 792 LYS I CA 1
ATOM 987 C C . LYS A 1 135 ? 28.816 67.334 19.529 1.00 47.99 792 LYS I C 1
ATOM 988 O O . LYS A 1 135 ? 27.667 67.731 19.722 1.00 40.92 792 LYS I O 1
ATOM 994 N N . TYR A 1 136 ? 29.120 66.051 19.345 1.00 48.78 793 TYR I N 1
ATOM 995 C CA . TYR A 1 136 ? 28.101 65.007 19.345 1.00 47.30 793 TYR I CA 1
ATOM 996 C C . TYR A 1 136 ? 28.468 63.779 20.183 1.00 48.52 793 TYR I C 1
ATOM 997 O O . TYR A 1 136 ? 29.636 63.467 20.399 1.00 50.75 793 TYR I O 1
ATOM 1006 N N . THR A 1 137 ? 27.444 63.084 20.654 1.00 47.84 794 THR I N 1
ATOM 1007 C CA . THR A 1 137 ? 27.614 61.869 21.433 1.00 47.00 794 THR I CA 1
ATOM 1008 C C . THR A 1 137 ? 26.447 61.033 20.939 1.00 47.07 794 THR I C 1
ATOM 1009 O O . THR A 1 137 ? 25.317 61.521 20.875 1.00 49.21 794 THR I O 1
ATOM 1013 N N . TRP A 1 138 ? 26.710 59.785 20.575 1.00 45.12 795 TRP I N 1
ATOM 1014 C CA . TRP A 1 138 ? 25.661 58.938 20.027 1.00 41.90 795 TRP I CA 1
ATOM 1015 C C . TRP A 1 138 ? 25.158 57.837 20.944 1.00 40.81 795 TRP I C 1
ATOM 1016 O O . TRP A 1 138 ? 25.768 57.533 21.961 1.00 39.98 795 TRP I O 1
ATOM 1027 N N . ARG A 1 139 ? 24.042 57.228 20.565 1.00 42.01 796 ARG I N 1
ATOM 1028 C CA . ARG A 1 139 ? 23.464 56.176 21.376 1.00 44.16 796 ARG I CA 1
ATOM 1029 C C . ARG A 1 139 ? 22.538 55.271 20.572 1.00 42.60 796 ARG I C 1
ATOM 1030 O O . ARG A 1 139 ? 21.824 55.740 19.681 1.00 43.01 796 ARG I O 1
ATOM 1038 N N . SER A 1 140 ? 22.552 53.976 20.885 1.00 41.14 797 SER I N 1
ATOM 1039 C CA . SER A 1 140 ? 21.684 53.010 20.204 1.00 48.48 797 SER I CA 1
ATOM 1040 C C . SER A 1 140 ? 20.577 52.547 21.150 1.00 50.79 797 SER I C 1
ATOM 1041 O O . SER A 1 140 ? 20.822 52.306 22.327 1.00 49.45 797 SER I O 1
ATOM 1044 N N . ALA A 1 141 ? 19.360 52.412 20.638 1.00 54.27 798 ALA I N 1
ATOM 1045 C CA . ALA A 1 141 ? 18.247 51.983 21.477 1.00 56.68 798 ALA I CA 1
ATOM 1046 C C . ALA A 1 141 ? 18.265 50.474 21.734 1.00 60.18 798 ALA I C 1
ATOM 1047 O O . ALA A 1 141 ? 17.368 49.935 22.384 1.00 59.70 798 ALA I O 1
ATOM 1049 N N . ASN A 1 142 ? 19.290 49.798 21.227 1.00 63.69 799 ASN I N 1
ATOM 1050 C CA . ASN A 1 142 ? 19.413 48.356 21.406 1.00 64.45 799 ASN I CA 1
ATOM 1051 C C . ASN A 1 142 ? 20.742 47.847 20.851 1.00 64.33 799 ASN I C 1
ATOM 1052 O O . ASN A 1 142 ? 20.801 47.330 19.730 1.00 64.98 799 ASN I O 1
ATOM 1057 N N . PRO A 1 143 ? 21.826 47.991 21.633 1.00 61.81 800 PRO I N 1
ATOM 1058 C CA . PRO A 1 143 ? 23.185 47.569 21.277 1.00 61.91 800 PRO I CA 1
ATOM 1059 C C . PRO A 1 143 ? 23.292 46.144 20.747 1.00 64.62 800 PRO I C 1
ATOM 1060 O O . PRO A 1 143 ? 24.310 45.759 20.168 1.00 66.98 800 PRO I O 1
ATOM 1064 N N . ALA A 1 144 ? 22.242 45.361 20.945 1.00 64.86 801 ALA I N 1
ATOM 1065 C CA . ALA A 1 144 ? 22.240 43.995 20.459 1.00 63.73 801 ALA I CA 1
ATOM 1066 C C . ALA A 1 144 ? 22.096 43.986 18.938 1.00 62.79 801 ALA I C 1
ATOM 1067 O O . ALA A 1 144 ? 22.921 43.397 18.245 1.00 63.99 801 ALA I O 1
ATOM 1069 N N . ILE A 1 145 ? 21.056 44.638 18.416 1.00 59.07 802 ILE I N 1
ATOM 1070 C CA . ILE A 1 145 ? 20.843 44.674 16.970 1.00 59.12 802 ILE I CA 1
ATOM 1071 C C . ILE A 1 145 ? 21.903 45.532 16.277 1.00 61.12 802 ILE I C 1
ATOM 1072 O O . ILE A 1 145 ? 22.429 45.173 15.219 1.00 60.43 802 ILE I O 1
ATOM 1077 N N . ALA A 1 146 ? 22.217 46.669 16.883 1.00 62.08 803 ALA I N 1
ATOM 1078 C CA . ALA A 1 146 ? 23.209 47.571 16.324 1.00 59.31 803 ALA I CA 1
ATOM 1079 C C . ALA A 1 146 ? 23.827 48.391 17.438 1.00 57.69 803 ALA I C 1
ATOM 1080 O O . ALA A 1 146 ? 23.124 48.894 18.310 1.00 58.85 803 ALA I O 1
ATOM 1082 N N . SER A 1 147 ? 25.144 48.523 17.412 1.00 57.20 804 SER I N 1
ATOM 1083 C CA . SER A 1 147 ? 25.831 49.300 18.432 1.00 59.41 804 SER I CA 1
ATOM 1084 C C . SER A 1 147 ? 26.479 50.513 17.774 1.00 58.16 804 SER I C 1
ATOM 1085 O O . SER A 1 147 ? 26.68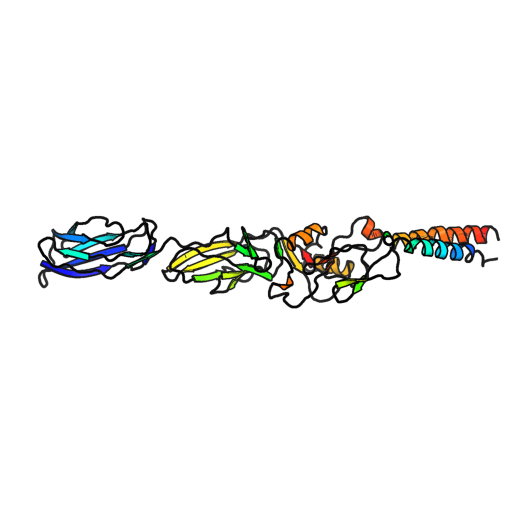7 50.531 16.554 1.00 60.90 804 SER I O 1
ATOM 1088 N N . VAL A 1 148 ? 26.803 51.523 18.573 1.00 49.38 805 VAL I N 1
ATOM 1089 C CA . VAL A 1 148 ? 27.434 52.703 18.023 1.00 46.06 805 VAL I CA 1
ATOM 1090 C C . VAL A 1 148 ? 28.476 53.275 18.958 1.00 45.41 805 VAL I C 1
ATOM 1091 O O . VAL A 1 148 ? 28.297 53.279 20.171 1.00 42.79 805 VAL I O 1
ATOM 1095 N N . ASP A 1 149 ? 29.576 53.755 18.389 1.00 48.78 806 ASP I N 1
ATOM 1096 C CA . ASP A 1 149 ? 30.616 54.353 19.202 1.00 51.86 806 ASP I CA 1
ATOM 1097 C C . ASP A 1 149 ? 30.032 55.622 19.804 1.00 52.55 806 ASP I C 1
ATOM 1098 O O . ASP A 1 149 ? 29.476 56.463 19.091 1.00 53.18 806 ASP I O 1
ATOM 1103 N N . ALA A 1 150 ? 30.161 55.753 21.118 1.00 50.12 807 ALA I N 1
ATOM 1104 C CA . ALA A 1 150 ? 29.637 56.911 21.821 1.00 47.11 807 ALA I CA 1
ATOM 1105 C C . ALA A 1 150 ? 30.017 58.224 21.149 1.00 46.79 807 ALA I C 1
ATOM 1106 O O . ALA A 1 150 ? 29.154 59.056 20.857 1.00 47.14 807 ALA I O 1
ATOM 1108 N N . SER A 1 151 ? 31.304 58.411 20.884 1.00 46.74 808 SER I N 1
ATOM 1109 C CA . SER A 1 151 ? 31.740 59.655 20.271 1.00 51.20 808 SER I CA 1
ATOM 1110 C C . SER A 1 151 ? 32.470 59.526 18.933 1.00 52.12 808 SER I C 1
ATOM 1111 O O . SER A 1 151 ? 33.673 59.757 18.841 1.00 55.16 808 SER I O 1
ATOM 1114 N N . SER A 1 152 ? 31.730 59.164 17.894 1.00 49.43 809 SER I N 1
ATOM 1115 C CA . SER A 1 152 ? 32.288 59.028 16.553 1.00 44.72 809 SER I CA 1
ATOM 1116 C C . SER A 1 152 ? 31.136 58.600 15.674 1.00 43.50 809 SER I C 1
ATOM 1117 O O . SER A 1 152 ? 31.195 58.717 14.458 1.00 44.40 809 SER I O 1
ATOM 1120 N N . GLY A 1 153 ? 30.084 58.096 16.308 1.00 43.19 810 GLY I N 1
ATOM 1121 C CA . GLY A 1 153 ? 28.922 57.660 15.565 1.00 42.61 810 GLY I CA 1
ATOM 1122 C C . GLY A 1 153 ? 29.185 56.490 14.637 1.00 41.68 810 GLY I C 1
ATOM 1123 O O . GLY A 1 153 ? 28.487 56.324 13.634 1.00 44.27 810 GLY I O 1
ATOM 1124 N N . GLN A 1 154 ? 30.196 55.685 14.942 1.00 38.05 811 GLN I N 1
ATOM 1125 C CA . GLN A 1 154 ? 30.464 54.535 14.104 1.00 37.91 811 GLN I CA 1
ATOM 1126 C C . GLN A 1 154 ? 29.568 53.411 14.569 1.00 36.74 811 GLN I C 1
ATOM 1127 O O . GLN A 1 154 ? 29.570 53.034 15.733 1.00 38.11 811 GLN I O 1
ATOM 1133 N N . VAL A 1 155 ? 28.792 52.879 13.646 1.00 38.19 812 VAL I N 1
ATOM 1134 C CA . VAL A 1 155 ? 27.859 51.825 13.975 1.00 42.80 812 VAL I CA 1
ATOM 1135 C C . VAL A 1 155 ? 28.338 50.490 13.454 1.00 49.77 812 VAL I C 1
ATOM 1136 O O . VAL A 1 155 ? 28.948 50.412 12.386 1.00 51.54 812 VAL I O 1
ATOM 1140 N N . THR A 1 156 ? 28.074 49.438 14.219 1.00 53.38 813 THR I N 1
ATOM 1141 C CA . THR A 1 156 ? 28.430 48.102 13.774 1.00 56.38 813 THR I CA 1
ATOM 1142 C C . THR A 1 156 ? 27.130 47.298 13.855 1.00 53.96 813 THR I C 1
ATOM 1143 O O . THR A 1 156 ? 26.455 47.281 14.890 1.00 49.02 813 THR I O 1
ATOM 1147 N N . LEU A 1 157 ? 26.763 46.678 12.738 1.00 52.01 814 LEU I N 1
ATOM 1148 C CA . LEU A 1 157 ? 25.540 45.899 12.665 1.00 55.45 814 LEU I CA 1
ATOM 1149 C C . LEU A 1 157 ? 25.746 44.526 13.287 1.00 59.94 814 LEU I C 1
ATOM 1150 O O . LEU A 1 157 ? 26.754 43.873 13.020 1.00 63.23 814 LEU I O 1
ATOM 1155 N N . LYS A 1 158 ? 24.793 44.088 14.111 1.00 59.99 815 LYS I N 1
ATOM 1156 C CA . LYS A 1 158 ? 24.906 42.794 14.783 1.00 58.68 815 LYS I CA 1
ATOM 1157 C C . LYS A 1 158 ? 23.758 41.805 14.524 1.00 58.62 815 LYS I C 1
ATOM 1158 O O . LYS A 1 158 ? 23.925 40.821 13.803 1.00 58.78 815 LYS I O 1
ATOM 1164 N N . GLU A 1 159 ? 22.595 42.056 15.111 1.00 59.99 816 GLU I N 1
ATOM 1165 C CA . GLU A 1 159 ? 21.458 41.159 14.929 1.00 62.25 816 GLU I CA 1
ATOM 1166 C C . GLU A 1 159 ? 20.430 41.648 13.926 1.00 62.80 816 GLU I C 1
ATOM 1167 O O . GLU A 1 159 ? 20.137 42.840 13.860 1.00 66.04 816 GLU I O 1
ATOM 1173 N N . LYS A 1 160 ? 19.880 40.727 13.144 1.00 61.44 817 LYS I N 1
ATOM 1174 C CA . LYS A 1 160 ? 18.855 41.097 12.177 1.00 63.45 817 LYS I CA 1
ATOM 1175 C C . LYS A 1 160 ? 17.685 41.639 12.996 1.00 64.31 817 LYS I C 1
ATOM 1176 O O . LYS A 1 160 ? 17.067 40.907 13.772 1.00 60.72 817 LYS I O 1
ATOM 1182 N N . GLY A 1 161 ? 17.401 42.929 12.839 1.00 67.09 818 GLY I N 1
ATOM 1183 C CA . GLY A 1 161 ? 16.319 43.547 13.586 1.00 65.39 818 GLY I CA 1
ATOM 1184 C C . GLY A 1 161 ? 16.238 45.044 13.367 1.00 61.82 818 GLY I C 1
ATOM 1185 O O . GLY A 1 161 ?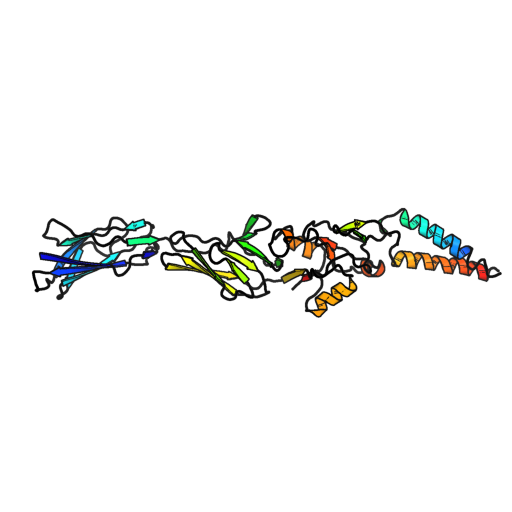 17.022 45.611 12.614 1.00 60.51 818 GLY I O 1
ATOM 1186 N N . THR A 1 162 ? 15.299 45.693 14.039 1.00 62.22 819 THR I N 1
ATOM 1187 C CA . THR A 1 162 ? 15.131 47.128 13.873 1.00 63.19 819 THR I CA 1
ATOM 1188 C C . THR A 1 162 ? 15.234 47.934 15.178 1.00 63.00 819 THR I C 1
ATOM 1189 O O . THR A 1 162 ? 14.532 47.656 16.151 1.00 64.17 819 THR I O 1
ATOM 1193 N N . THR A 1 163 ? 16.134 48.920 15.179 1.00 61.16 820 THR I N 1
ATOM 1194 C CA . THR A 1 163 ? 16.368 49.815 16.318 1.00 59.12 820 THR I CA 1
ATOM 1195 C C . THR A 1 163 ? 16.667 51.216 15.773 1.00 59.25 820 THR I C 1
ATOM 1196 O O . THR A 1 163 ? 16.916 51.397 14.574 1.00 53.68 820 THR I O 1
ATOM 1200 N N . THR A 1 164 ? 16.649 52.205 16.656 1.00 62.32 821 THR I N 1
ATOM 1201 C CA . THR A 1 164 ? 16.909 53.577 16.240 1.00 64.58 821 THR I CA 1
ATOM 1202 C C . THR A 1 164 ? 18.052 54.224 17.021 1.00 63.38 821 THR I C 1
ATOM 1203 O O . THR A 1 164 ? 18.053 54.239 18.257 1.00 62.18 821 THR I O 1
ATOM 1207 N N . ILE A 1 165 ? 19.025 54.756 16.288 1.00 59.45 822 ILE I N 1
ATOM 1208 C CA . ILE A 1 165 ? 20.152 55.418 16.913 1.00 54.93 822 ILE I CA 1
ATOM 1209 C C . ILE A 1 165 ? 19.903 56.915 16.991 1.00 56.31 822 ILE I C 1
ATOM 1210 O O . ILE A 1 165 ? 19.362 57.522 16.058 1.00 54.85 822 ILE I O 1
ATOM 1215 N N . SER A 1 166 ? 20.288 57.507 18.117 1.00 55.89 823 SER I N 1
ATOM 1216 C CA . SER A 1 166 ? 20.103 58.939 18.322 1.00 53.20 823 SER I CA 1
ATOM 1217 C C . SER A 1 166 ? 21.414 59.654 18.599 1.00 50.31 823 SER I C 1
ATOM 1218 O O . SER A 1 166 ? 22.415 59.044 18.983 1.00 48.58 823 SER I O 1
ATOM 1221 N N . VAL A 1 167 ? 21.396 60.959 18.393 1.00 46.26 824 VAL I N 1
ATOM 1222 C CA . VAL A 1 167 ? 22.572 61.759 18.624 1.00 47.64 824 VAL I CA 1
ATOM 1223 C C . VAL A 1 167 ? 22.134 62.992 19.387 1.00 51.73 824 VAL I C 1
ATOM 1224 O O . VAL A 1 167 ? 21.052 63.529 19.135 1.00 53.17 824 VAL I O 1
ATOM 1228 N N . ILE A 1 168 ? 22.959 63.425 20.335 1.00 50.49 825 ILE I N 1
ATOM 1229 C CA . ILE A 1 168 ? 22.651 64.623 21.090 1.00 49.28 825 ILE I CA 1
ATOM 1230 C C . ILE A 1 168 ? 23.822 65.589 20.980 1.00 49.72 825 ILE I C 1
ATOM 1231 O O . ILE A 1 168 ? 24.987 65.193 21.093 1.00 50.41 825 ILE I O 1
ATOM 1236 N N . SER A 1 169 ? 23.508 66.855 20.727 1.00 47.01 826 SER I N 1
ATOM 1237 C CA . SER A 1 169 ? 24.535 67.875 20.601 1.00 47.03 826 SER I CA 1
ATOM 1238 C C . SER A 1 169 ? 24.667 68.643 21.909 1.00 44.07 826 SER I C 1
ATOM 1239 O O . SER A 1 169 ? 23.716 68.732 22.672 1.00 45.26 826 SER I O 1
ATOM 1242 N N . SER A 1 170 ? 25.845 69.195 22.165 1.00 42.82 827 SER I N 1
ATOM 1243 C CA . SER A 1 170 ? 26.074 69.938 23.390 1.00 45.55 827 SER I CA 1
ATOM 1244 C C . SER A 1 170 ? 25.105 71.088 23.611 1.00 48.87 827 SER I C 1
ATOM 1245 O O . SER A 1 170 ? 24.821 71.430 24.756 1.00 54.89 827 SER I O 1
ATOM 1248 N N . ASP A 1 171 ? 24.599 71.704 22.546 1.00 46.27 828 ASP I N 1
ATOM 1249 C CA . ASP A 1 171 ? 23.636 72.787 22.739 1.00 45.10 828 ASP I CA 1
ATOM 1250 C C . ASP A 1 171 ? 22.268 72.152 23.125 1.00 43.22 828 ASP I C 1
ATOM 1251 O O . ASP A 1 171 ? 21.223 72.795 23.164 1.00 40.54 828 ASP I O 1
ATOM 1256 N N . ASN A 1 172 ? 22.315 70.862 23.410 1.00 44.25 829 ASN I N 1
ATOM 1257 C CA . ASN A 1 172 ? 21.168 70.090 23.844 1.00 50.30 829 ASN I CA 1
ATOM 1258 C C . ASN A 1 172 ? 20.027 69.832 22.885 1.00 50.18 829 ASN I C 1
ATOM 1259 O O . ASN A 1 172 ? 18.859 69.908 23.261 1.00 50.04 829 ASN I O 1
ATOM 1264 N N . GLN A 1 173 ? 20.372 69.508 21.645 1.00 46.76 830 GLN I N 1
ATOM 1265 C CA . GLN A 1 173 ? 19.373 69.152 20.656 1.00 42.37 830 GLN I CA 1
ATOM 1266 C C . GLN A 1 173 ? 19.459 67.628 20.496 1.00 39.56 830 GLN I C 1
ATOM 1267 O O . GLN A 1 173 ? 20.397 66.989 20.995 1.00 32.59 830 GLN I O 1
ATOM 1273 N N . THR A 1 174 ? 18.481 67.054 19.800 1.00 37.59 831 THR I N 1
ATOM 1274 C CA . THR A 1 174 ? 18.449 65.616 19.572 1.00 37.65 831 THR I CA 1
ATOM 1275 C C . THR A 1 174 ? 17.954 65.241 18.182 1.00 38.53 831 THR I C 1
ATOM 1276 O O . THR A 1 174 ? 17.019 65.840 17.662 1.00 38.82 831 THR I O 1
ATOM 1280 N N . ALA A 1 175 ? 18.585 64.234 17.591 1.00 39.51 832 ALA I N 1
ATOM 1281 C CA . ALA A 1 175 ? 18.218 63.762 16.265 1.00 38.62 832 ALA I CA 1
ATOM 1282 C C . ALA A 1 175 ? 18.221 62.255 16.336 1.00 39.28 832 ALA I C 1
ATOM 1283 O O . ALA A 1 175 ? 18.904 61.685 17.190 1.00 41.17 832 ALA I O 1
ATOM 1285 N N . THR A 1 176 ? 17.465 61.604 15.455 1.00 42.02 833 THR I N 1
ATOM 1286 C CA . THR A 1 176 ? 17.400 60.141 15.463 1.00 44.15 833 THR I CA 1
ATOM 1287 C C . THR A 1 176 ? 17.290 59.534 14.084 1.00 45.95 833 THR I C 1
ATOM 1288 O O . THR A 1 176 ? 16.517 60.018 13.255 1.00 50.27 833 THR I O 1
ATOM 1292 N N . TYR A 1 177 ? 18.049 58.458 13.868 1.00 44.28 834 TYR I N 1
ATOM 1293 C CA . TYR A 1 177 ? 18.047 57.700 12.611 1.00 40.75 834 TYR I CA 1
ATOM 1294 C C . TYR A 1 177 ? 17.513 56.301 12.891 1.00 44.91 834 TYR I C 1
ATOM 1295 O O . TYR A 1 177 ? 17.937 55.629 13.845 1.00 44.27 834 TYR I O 1
ATOM 1304 N N . THR A 1 178 ? 16.591 55.845 12.061 1.00 46.17 835 THR I N 1
ATOM 1305 C CA . THR A 1 178 ? 16.044 54.523 12.278 1.00 47.60 835 THR I CA 1
ATOM 1306 C C . THR A 1 178 ? 16.787 53.502 11.446 1.00 47.85 835 THR I C 1
ATOM 1307 O O . THR A 1 178 ? 17.062 53.733 10.268 1.00 47.76 835 THR I O 1
ATOM 1311 N N . ILE A 1 179 ? 17.145 52.388 12.077 1.00 49.44 836 ILE I N 1
ATOM 1312 C CA . ILE A 1 179 ? 17.817 51.308 11.367 1.00 50.30 836 ILE I CA 1
ATOM 1313 C C . ILE A 1 179 ? 16.729 50.269 11.160 1.00 54.70 836 ILE I C 1
ATOM 1314 O O . ILE A 1 179 ? 16.292 49.616 12.112 1.00 52.38 836 ILE I O 1
ATOM 1319 N N . ALA A 1 180 ? 16.275 50.140 9.918 1.00 58.56 837 ALA I N 1
ATOM 1320 C CA . ALA A 1 180 ? 15.227 49.188 9.585 1.00 62.49 837 ALA I CA 1
ATOM 1321 C C . ALA A 1 180 ? 15.784 47.777 9.527 1.00 66.62 837 ALA I C 1
ATOM 1322 O O . ALA A 1 180 ? 16.924 47.571 9.113 1.00 69.20 837 ALA I O 1
ATOM 1324 N N . THR A 1 181 ? 14.987 46.801 9.945 1.00 67.63 838 THR I N 1
ATOM 1325 C CA . THR A 1 181 ? 15.451 45.426 9.889 1.00 68.28 838 THR I CA 1
ATOM 1326 C C . THR A 1 181 ? 15.813 45.073 8.432 1.00 65.18 838 THR I C 1
ATOM 1327 O O . THR A 1 181 ? 15.032 45.303 7.507 1.00 61.74 838 THR I O 1
ATOM 1331 N N . PRO A 1 182 ? 17.010 44.507 8.218 1.00 63.25 839 PRO I N 1
ATOM 1332 C CA . PRO A 1 182 ? 17.510 44.122 6.896 1.00 62.25 839 PRO I CA 1
ATOM 1333 C C . PRO A 1 182 ? 16.788 42.952 6.272 1.00 64.10 839 PRO I C 1
ATOM 1334 O O . PRO A 1 182 ? 16.218 42.125 6.978 1.00 65.89 839 PRO I O 1
ATOM 1338 N N . ASN A 1 183 ? 16.834 42.879 4.944 1.00 66.37 840 ASN I N 1
ATOM 1339 C CA . ASN A 1 183 ? 16.200 41.788 4.213 1.00 69.22 840 ASN I CA 1
ATOM 1340 C C . ASN A 1 183 ? 16.902 40.492 4.559 1.00 70.67 840 ASN I C 1
ATOM 1341 O O . ASN A 1 183 ? 16.262 39.462 4.771 1.00 71.20 840 ASN I O 1
ATOM 1346 N N . SER A 1 184 ? 18.230 40.557 4.608 1.00 70.70 841 SER I N 1
ATOM 1347 C CA . SER A 1 184 ? 19.041 39.383 4.890 1.00 67.31 841 SER I CA 1
ATOM 1348 C C . SER A 1 184 ? 20.333 39.719 5.611 1.00 62.53 841 SER I C 1
ATOM 1349 O O . SER A 1 184 ? 21.034 40.666 5.246 1.00 59.38 841 SER I O 1
ATOM 1352 N N . LEU A 1 185 ? 20.650 38.917 6.621 1.00 61.86 842 LEU I N 1
ATOM 1353 C CA . LEU A 1 185 ? 21.874 39.095 7.397 1.00 61.99 842 LEU I CA 1
ATOM 1354 C C . LEU A 1 185 ? 22.914 38.017 7.058 1.00 59.95 842 LEU I C 1
ATOM 1355 O O . LEU A 1 185 ? 22.700 36.846 7.343 1.00 61.21 842 LEU I O 1
ATOM 1360 N N . ILE A 1 186 ? 24.032 38.418 6.451 1.00 57.67 843 ILE I N 1
ATOM 1361 C CA . ILE A 1 186 ? 25.110 37.493 6.076 1.00 56.89 843 ILE I CA 1
ATOM 1362 C C . ILE A 1 186 ? 25.990 37.131 7.274 1.00 59.03 843 ILE I C 1
ATOM 1363 O O . ILE A 1 186 ? 26.586 38.013 7.891 1.00 60.42 843 ILE I O 1
ATOM 1368 N N . VAL A 1 187 ? 26.087 35.840 7.588 1.00 60.91 844 VAL I N 1
ATOM 1369 C CA . VAL A 1 187 ? 26.897 35.391 8.720 1.00 66.85 844 VAL I CA 1
ATOM 1370 C C . VAL A 1 187 ? 27.879 34.279 8.364 1.00 73.63 844 VAL I C 1
ATOM 1371 O O . VAL A 1 187 ? 27.482 33.132 8.145 1.00 77.64 844 VAL I O 1
ATOM 1375 N N . PRO A 1 188 ? 29.180 34.599 8.313 1.00 75.37 845 PRO I N 1
ATOM 1376 C CA . PRO A 1 188 ? 30.173 33.579 7.977 1.00 78.04 845 PRO I CA 1
ATOM 1377 C C . PRO A 1 188 ? 30.673 32.841 9.210 1.00 82.26 845 PRO I C 1
ATOM 1378 O O . PRO A 1 188 ? 31.423 33.403 10.005 1.00 85.40 845 PRO I O 1
ATOM 1382 N N . ASN A 1 189 ? 30.251 31.590 9.381 1.00 84.01 846 ASN I N 1
ATOM 1383 C CA . ASN A 1 189 ? 30.705 30.801 10.523 1.00 82.33 846 ASN I CA 1
ATOM 1384 C C . ASN A 1 189 ? 32.188 30.583 10.250 1.00 79.49 846 ASN I C 1
ATOM 1385 O O . ASN A 1 189 ? 32.550 29.790 9.382 1.00 77.29 846 ASN I O 1
ATOM 1390 N N . MET A 1 190 ? 33.036 31.308 10.981 1.00 78.97 847 MET I N 1
ATOM 1391 C CA . MET A 1 190 ? 34.484 31.248 10.787 1.00 79.19 847 MET I CA 1
ATOM 1392 C C . MET A 1 190 ? 35.251 30.188 11.564 1.00 80.62 847 MET I C 1
ATOM 1393 O O . MET A 1 190 ? 36.479 30.109 11.467 1.00 79.66 847 MET I O 1
ATOM 1398 N N . SER A 1 191 ? 34.536 29.376 12.332 1.00 81.49 848 SER I N 1
ATOM 1399 C CA . SER A 1 191 ? 35.171 28.325 13.116 1.00 80.63 848 SER I CA 1
ATOM 1400 C C . SER A 1 191 ? 36.356 27.653 12.403 1.00 81.96 848 SER I C 1
ATOM 1401 O O . SER A 1 191 ? 37.520 27.940 12.698 1.00 82.16 848 SER I O 1
ATOM 1404 N N . LYS A 1 192 ? 36.047 26.778 11.449 1.00 80.21 849 LYS I N 1
ATOM 1405 C CA . LYS A 1 192 ? 37.064 26.018 10.727 1.00 77.71 849 LYS I CA 1
ATOM 1406 C C . LYS A 1 192 ? 36.606 25.691 9.312 1.00 75.93 849 LYS I C 1
ATOM 1407 O O . LYS A 1 192 ? 35.427 25.832 8.990 1.00 75.26 849 LYS I O 1
ATOM 1413 N N . ARG A 1 193 ? 37.534 25.248 8.471 1.00 75.32 850 ARG I N 1
ATOM 1414 C CA . ARG A 1 193 ? 37.178 24.869 7.107 1.00 75.85 850 ARG I CA 1
ATOM 1415 C C . ARG A 1 193 ? 36.064 23.834 7.224 1.00 71.66 850 ARG I C 1
ATOM 1416 O O . ARG A 1 193 ? 35.905 23.223 8.279 1.00 72.14 850 ARG I O 1
ATOM 1424 N N . VAL A 1 194 ? 35.296 23.624 6.161 1.00 66.67 851 VAL I N 1
ATOM 1425 C CA . VAL A 1 194 ? 34.222 22.637 6.231 1.00 65.38 851 VAL I CA 1
ATOM 1426 C C . VAL A 1 194 ? 33.777 22.138 4.849 1.00 65.74 851 VAL I C 1
ATOM 1427 O O . VAL A 1 194 ? 34.222 22.648 3.821 1.00 66.17 851 VAL I O 1
ATOM 1431 N N . THR A 1 195 ? 32.901 21.138 4.827 1.00 66.28 852 THR I N 1
ATOM 1432 C CA . THR A 1 195 ? 32.425 20.566 3.567 1.00 67.39 852 THR I CA 1
ATOM 1433 C C . THR A 1 195 ? 30.990 20.970 3.233 1.00 67.33 852 THR I C 1
ATOM 1434 O O . THR A 1 195 ? 30.203 21.298 4.124 1.00 64.34 852 THR I O 1
ATOM 1438 N N . TYR A 1 196 ? 30.650 20.917 1.946 1.00 68.92 853 TYR I N 1
ATOM 1439 C CA . TYR A 1 196 ? 29.319 21.303 1.491 1.00 70.82 853 TYR I CA 1
ATOM 1440 C C . TYR A 1 196 ? 28.213 20.710 2.349 1.00 74.81 853 TYR I C 1
ATOM 1441 O O . TYR A 1 196 ? 27.210 21.369 2.622 1.00 76.44 853 TYR I O 1
ATOM 1450 N N . ASN A 1 197 ? 28.386 19.465 2.771 1.00 77.22 854 ASN I N 1
ATOM 1451 C CA . ASN A 1 197 ? 27.383 18.831 3.608 1.00 78.97 854 ASN I CA 1
ATOM 1452 C C . ASN A 1 197 ? 27.373 19.481 4.980 1.00 80.90 854 ASN I C 1
ATOM 1453 O O . ASN A 1 197 ? 26.350 20.020 5.402 1.00 83.51 854 ASN I O 1
ATOM 1458 N N . ASP A 1 198 ? 28.507 19.447 5.674 1.00 81.38 855 ASP I N 1
ATOM 1459 C CA . ASP A 1 198 ? 28.581 20.048 7.002 1.00 83.29 855 ASP I CA 1
ATOM 1460 C C . ASP A 1 198 ? 28.155 21.507 6.920 1.00 83.43 855 ASP I C 1
ATOM 1461 O O . ASP A 1 198 ? 27.794 22.113 7.929 1.00 84.06 855 ASP I O 1
ATOM 1466 N N . ALA A 1 199 ? 28.200 22.062 5.709 1.00 81.29 856 ALA I N 1
ATOM 1467 C CA . ALA A 1 199 ? 27.818 23.451 5.470 1.00 78.29 856 ALA I CA 1
ATOM 1468 C C . ALA A 1 199 ? 26.306 23.629 5.583 1.00 75.17 856 ALA I C 1
ATOM 1469 O O . ALA A 1 199 ? 25.836 24.390 6.427 1.00 73.34 856 ALA I O 1
ATOM 1471 N N . VAL A 1 200 ? 25.552 22.937 4.727 1.00 73.93 857 VAL I N 1
ATOM 1472 C CA . VAL A 1 200 ? 24.089 23.006 4.759 1.00 73.84 857 VAL I CA 1
ATOM 1473 C C . VAL A 1 200 ? 23.690 22.567 6.163 1.00 73.32 857 VAL I C 1
ATOM 1474 O O . VAL A 1 200 ? 22.706 23.037 6.738 1.00 69.75 857 VAL I O 1
ATOM 1478 N N . ASN A 1 201 ? 24.495 21.658 6.697 1.00 76.88 858 ASN I N 1
ATOM 1479 C CA . ASN A 1 201 ? 24.326 21.123 8.037 1.00 81.64 858 ASN I CA 1
ATOM 1480 C C . ASN A 1 201 ? 24.456 22.281 9.027 1.00 81.91 858 ASN I C 1
ATOM 1481 O O . ASN A 1 201 ? 23.790 22.307 10.063 1.00 82.58 858 ASN I O 1
ATOM 1486 N N . THR A 1 202 ? 25.314 23.241 8.690 1.00 82.01 859 THR I N 1
ATOM 1487 C CA . THR A 1 202 ? 25.555 24.403 9.542 1.00 81.58 859 THR I CA 1
ATOM 1488 C C . THR A 1 202 ? 24.429 25.431 9.486 1.00 79.22 859 THR I C 1
ATOM 1489 O O . THR A 1 202 ? 23.896 25.845 10.521 1.00 75.67 859 THR I O 1
ATOM 1493 N N . CYS A 1 203 ? 24.080 25.855 8.277 1.00 80.26 860 CYS I N 1
ATOM 1494 C CA . CYS A 1 203 ? 23.021 26.833 8.118 1.00 83.04 860 CYS I CA 1
ATOM 1495 C C . CYS A 1 203 ? 21.752 26.296 8.738 1.00 87.55 860 CYS I C 1
ATOM 1496 O O . CYS A 1 203 ? 21.314 26.781 9.781 1.00 90.66 860 CYS I O 1
ATOM 1499 N N . LYS A 1 204 ? 21.174 25.281 8.106 1.00 88.94 861 LYS I N 1
ATOM 1500 C CA . LYS A 1 204 ? 19.942 24.690 8.608 1.00 89.90 861 LYS I CA 1
ATOM 1501 C C . LYS A 1 204 ? 19.984 24.612 10.131 1.00 90.83 861 LYS I C 1
ATOM 1502 O O . LYS A 1 204 ? 19.046 25.034 10.808 1.00 90.09 861 LYS I O 1
ATOM 1508 N N . ASN A 1 205 ? 21.091 24.104 10.662 1.00 93.44 862 ASN I N 1
ATOM 1509 C CA . ASN A 1 205 ? 21.256 23.959 12.103 1.00 96.64 862 ASN I CA 1
ATOM 1510 C C . ASN A 1 205 ? 20.877 25.202 12.900 1.00 97.40 862 ASN I C 1
ATOM 1511 O O . ASN A 1 205 ? 19.759 25.290 13.411 1.00 96.04 862 ASN I O 1
ATOM 1516 N N . PHE A 1 206 ? 21.801 26.155 13.016 1.00 100.02 863 PHE I N 1
ATOM 1517 C CA . PHE A 1 206 ? 21.524 27.372 13.776 1.00 103.28 863 PHE I CA 1
ATOM 1518 C C . PHE A 1 206 ? 20.326 28.106 13.173 1.00 102.10 863 PHE I C 1
ATOM 1519 O O . PHE A 1 206 ? 19.746 28.993 13.803 1.00 101.76 863 PHE I O 1
ATOM 1527 N N . GLY A 1 207 ? 19.955 27.718 11.955 1.00 99.32 864 GLY I N 1
ATOM 1528 C CA . GLY A 1 207 ? 18.831 28.339 11.278 1.00 93.85 864 GLY I CA 1
ATOM 1529 C C . GLY A 1 207 ? 19.288 29.070 10.033 1.00 89.91 864 GLY I C 1
ATOM 1530 O O . GLY A 1 207 ? 20.410 29.577 9.979 1.00 90.38 864 GLY I O 1
ATOM 1531 N N . GLY A 1 208 ? 18.428 29.122 9.024 1.00 86.69 865 GLY I N 1
ATOM 1532 C CA . GLY A 1 208 ? 18.792 29.808 7.797 1.00 84.86 865 GLY I CA 1
ATOM 1533 C C . GLY A 1 208 ? 19.379 28.913 6.718 1.00 82.19 865 GLY I C 1
ATOM 1534 O O . GLY A 1 208 ? 19.942 27.855 6.997 1.00 81.42 865 GLY I O 1
ATOM 1535 N N . LYS A 1 209 ? 19.253 29.355 5.472 1.00 80.22 866 LYS I N 1
ATOM 1536 C CA . LYS A 1 209 ? 19.756 28.607 4.328 1.00 77.72 866 LYS I CA 1
ATOM 1537 C C . LYS A 1 209 ? 21.211 28.926 3.993 1.00 74.42 866 LYS I C 1
ATOM 1538 O O . LYS A 1 209 ? 21.851 29.781 4.603 1.00 70.20 866 LYS I O 1
ATOM 1544 N N . LEU A 1 210 ? 21.718 28.207 3.002 1.00 73.93 867 LEU I N 1
ATOM 1545 C CA . LEU A 1 210 ? 23.067 28.399 2.513 1.00 70.14 867 LEU I CA 1
ATOM 1546 C C . LEU A 1 210 ? 22.839 29.465 1.454 1.00 66.37 867 LEU I C 1
ATOM 1547 O O . LEU A 1 210 ? 21.735 29.582 0.926 1.00 63.39 867 LEU I O 1
ATOM 1552 N N . PRO A 1 211 ? 23.862 30.267 1.139 1.00 66.93 868 PRO I N 1
ATOM 1553 C CA . PRO A 1 211 ? 23.655 31.296 0.117 1.00 67.51 868 PRO I CA 1
ATOM 1554 C C . PRO A 1 211 ? 23.257 30.710 -1.223 1.00 66.89 868 PRO I C 1
ATOM 1555 O O . PRO A 1 211 ? 23.646 29.595 -1.555 1.00 66.36 868 PRO I O 1
ATOM 1559 N N . SER A 1 212 ? 22.466 31.463 -1.980 1.00 68.22 869 SER I N 1
ATOM 1560 C CA . SER A 1 212 ? 22.038 31.037 -3.306 1.00 68.76 869 SER I CA 1
ATOM 1561 C C . SER A 1 212 ? 23.262 31.041 -4.223 1.00 69.47 869 SER I C 1
ATOM 1562 O O . SER A 1 212 ? 24.303 30.504 -3.867 1.00 70.77 869 SER I O 1
ATOM 1565 N N . SER A 1 213 ? 23.142 31.666 -5.389 1.00 69.91 870 SER I N 1
ATOM 1566 C CA . SER A 1 213 ? 24.241 31.728 -6.352 1.00 72.39 870 SER I CA 1
ATOM 1567 C C . SER A 1 213 ? 25.452 32.508 -5.845 1.00 71.06 870 SER I C 1
ATOM 1568 O O . SER A 1 213 ? 25.480 32.967 -4.705 1.00 69.30 870 SER I O 1
ATOM 1571 N N . GLN A 1 214 ? 26.457 32.650 -6.705 1.00 70.37 871 GLN I N 1
ATOM 1572 C CA . GLN A 1 214 ? 27.655 33.388 -6.343 1.00 70.44 871 GLN I CA 1
ATOM 1573 C C . GLN A 1 214 ? 27.255 34.850 -6.251 1.00 72.81 871 GLN I C 1
ATOM 1574 O O . GLN A 1 214 ? 27.765 35.592 -5.413 1.00 76.01 871 GLN I O 1
ATOM 1580 N N . ASN A 1 215 ? 26.325 35.247 -7.114 1.00 71.84 872 ASN I N 1
ATOM 1581 C CA . ASN A 1 215 ? 25.840 36.619 -7.156 1.00 70.25 872 ASN I CA 1
ATOM 1582 C C . ASN A 1 215 ? 25.386 37.079 -5.786 1.00 67.69 872 ASN I C 1
ATOM 1583 O O . ASN A 1 215 ? 25.806 38.134 -5.319 1.00 64.56 872 ASN I O 1
ATOM 1588 N N . GLU A 1 216 ? 24.531 36.288 -5.140 1.00 68.95 873 GLU I N 1
ATOM 1589 C CA . GLU A 1 216 ? 24.029 36.647 -3.814 1.00 69.74 873 GLU I CA 1
ATOM 1590 C C . GLU A 1 216 ? 25.173 37.008 -2.884 1.00 66.94 873 GLU I C 1
ATOM 1591 O O . GLU A 1 216 ? 25.058 37.930 -2.080 1.00 68.06 873 GLU I O 1
ATOM 1597 N N . LEU A 1 217 ? 26.281 36.287 -3.007 1.00 62.79 874 LEU I N 1
ATOM 1598 C CA . LEU A 1 217 ? 27.444 36.554 -2.182 1.00 57.49 874 LEU I CA 1
ATOM 1599 C C . LEU A 1 217 ? 28.234 37.702 -2.802 1.00 55.29 874 LEU I C 1
ATOM 1600 O O . LEU A 1 217 ? 28.679 38.606 -2.093 1.00 57.80 874 LEU I O 1
ATOM 1605 N N . GLU A 1 218 ? 28.392 37.681 -4.124 1.00 53.49 875 GLU I N 1
ATOM 1606 C CA . GLU A 1 218 ? 29.115 38.747 -4.817 1.00 55.57 875 GLU I CA 1
ATOM 1607 C C . GLU A 1 218 ? 28.566 40.104 -4.381 1.00 60.11 875 GLU I C 1
ATOM 1608 O O . GLU A 1 218 ? 29.323 41.040 -4.124 1.00 62.45 875 GLU I O 1
ATOM 1614 N N . ASN A 1 219 ? 27.242 40.200 -4.290 1.00 61.04 876 ASN I N 1
ATOM 1615 C CA . ASN A 1 219 ? 26.600 41.438 -3.884 1.00 57.31 876 ASN I CA 1
ATOM 1616 C C . ASN A 1 219 ? 27.121 41.940 -2.557 1.00 55.08 876 ASN I C 1
ATOM 1617 O O . ASN A 1 219 ? 27.495 43.111 -2.439 1.00 55.99 876 ASN I O 1
ATOM 1622 N N . VAL A 1 220 ? 27.143 41.068 -1.554 1.00 49.18 877 VAL I N 1
ATOM 1623 C CA . VAL A 1 220 ? 27.638 41.484 -0.253 1.00 44.56 877 VAL I CA 1
ATOM 1624 C C . VAL A 1 220 ? 28.915 42.281 -0.471 1.00 46.98 877 VAL I C 1
ATOM 1625 O O . VAL A 1 220 ? 29.033 43.417 -0.008 1.00 46.25 877 VAL I O 1
ATOM 1629 N N . PHE A 1 221 ? 29.853 41.694 -1.211 1.00 49.45 878 PHE I N 1
ATOM 1630 C CA . PHE A 1 221 ? 31.125 42.353 -1.492 1.00 49.85 878 PHE I CA 1
ATOM 1631 C C . PHE A 1 221 ? 30.955 43.724 -2.125 1.00 52.11 878 PHE I C 1
ATOM 1632 O O . PHE A 1 221 ? 31.727 44.645 -1.853 1.00 53.09 878 PHE I O 1
ATOM 1640 N N . LYS A 1 222 ? 29.974 43.845 -3.009 1.00 54.14 879 LYS I N 1
ATOM 1641 C CA . LYS A 1 222 ? 29.697 45.126 -3.639 1.00 57.49 879 LYS I CA 1
ATOM 1642 C C . LYS A 1 222 ? 28.714 45.807 -2.697 1.00 55.92 879 LYS I C 1
ATOM 1643 O O . LYS A 1 222 ? 27.531 45.940 -2.997 1.00 59.59 879 LYS I O 1
ATOM 1649 N N . ALA A 1 223 ? 29.221 46.204 -1.539 1.00 50.69 880 ALA I N 1
ATOM 1650 C CA . ALA A 1 223 ? 28.426 46.855 -0.510 1.00 49.32 880 ALA I CA 1
ATOM 1651 C C . ALA A 1 223 ? 29.338 47.054 0.689 1.00 52.21 880 ALA I C 1
ATOM 1652 O O . ALA A 1 223 ? 29.318 48.102 1.333 1.00 55.44 880 ALA I O 1
ATOM 1654 N N . TRP A 1 224 ? 30.155 46.046 0.974 1.00 47.52 881 TRP I N 1
ATOM 1655 C CA . TRP A 1 224 ? 31.065 46.130 2.095 1.00 44.72 881 TRP I CA 1
ATOM 1656 C C . TRP A 1 224 ? 32.525 45.897 1.710 1.00 48.01 881 TRP I C 1
ATOM 1657 O O . TRP A 1 224 ? 33.433 46.259 2.458 1.00 52.91 881 TRP I O 1
ATOM 1668 N N . GLY A 1 225 ? 32.754 45.302 0.543 1.00 46.85 882 GLY I N 1
ATOM 1669 C CA . GLY A 1 225 ? 34.117 45.028 0.117 1.00 44.50 882 GLY I CA 1
ATOM 1670 C C . GLY A 1 225 ? 34.772 44.021 1.045 1.00 42.08 882 GLY I C 1
ATOM 1671 O O . GLY A 1 225 ? 34.127 43.519 1.965 1.00 42.50 882 GLY I O 1
ATOM 1672 N N . ALA A 1 226 ? 36.047 43.723 0.817 1.00 40.04 883 ALA I N 1
ATOM 1673 C CA . ALA A 1 226 ? 36.767 42.762 1.649 1.00 43.94 883 ALA I CA 1
ATOM 1674 C C . ALA A 1 226 ? 36.329 42.838 3.118 1.00 45.81 883 ALA I C 1
ATOM 1675 O O . ALA A 1 226 ? 36.660 43.784 3.833 1.00 48.90 883 ALA I O 1
ATOM 1677 N N . ALA A 1 227 ? 35.589 41.829 3.561 1.00 41.99 884 ALA I N 1
ATOM 1678 C CA . ALA A 1 227 ? 35.075 41.788 4.922 1.00 42.18 884 ALA I CA 1
ATOM 1679 C C . ALA A 1 227 ? 36.131 41.885 6.016 1.00 45.03 884 ALA I C 1
ATOM 1680 O O . ALA A 1 227 ? 35.797 42.034 7.189 1.00 44.20 884 ALA I O 1
ATOM 1682 N N . ASN A 1 228 ? 37.402 41.808 5.643 1.00 48.41 885 ASN I N 1
ATOM 1683 C CA . ASN A 1 228 ? 38.466 41.869 6.640 1.00 53.14 885 ASN I CA 1
ATOM 1684 C C . ASN A 1 228 ? 38.786 43.295 7.060 1.00 54.75 885 ASN I C 1
ATOM 1685 O O . ASN A 1 228 ? 39.590 43.524 7.959 1.00 55.80 885 ASN I O 1
ATOM 1690 N N . LYS A 1 229 ? 38.155 44.260 6.412 1.00 56.68 886 LYS I N 1
ATOM 1691 C CA . LYS A 1 229 ? 38.410 45.646 6.761 1.00 57.95 886 LYS I CA 1
ATOM 1692 C C . LYS A 1 229 ? 37.696 45.962 8.063 1.00 55.36 886 LYS I C 1
ATOM 1693 O O . LYS A 1 229 ? 38.071 46.885 8.779 1.00 54.55 886 LYS I O 1
ATOM 1699 N N . TYR A 1 230 ? 36.673 45.173 8.373 1.00 56.30 887 TYR I N 1
ATOM 1700 C CA . TYR A 1 230 ? 35.903 45.364 9.597 1.00 55.90 887 TYR I CA 1
ATOM 1701 C C . TYR A 1 230 ? 36.516 44.595 10.758 1.00 56.43 887 TYR I C 1
ATOM 1702 O O . TYR A 1 230 ? 36.768 43.395 10.660 1.00 57.31 887 TYR I O 1
ATOM 1711 N N . GLU A 1 231 ? 36.752 45.311 11.851 1.00 56.45 888 GLU I N 1
ATOM 1712 C CA . GLU A 1 231 ? 37.343 44.758 13.063 1.00 57.22 888 GLU I CA 1
ATOM 1713 C C . GLU A 1 231 ? 37.218 43.247 13.198 1.00 57.97 888 GLU I C 1
ATOM 1714 O O . GLU A 1 231 ? 38.205 42.514 13.131 1.00 59.58 888 GLU I O 1
ATOM 1720 N N . TYR A 1 232 ? 35.987 42.792 13.384 1.00 58.81 889 TYR I N 1
ATOM 1721 C CA . TYR A 1 232 ? 35.691 41.379 13.576 1.00 57.89 889 TYR I CA 1
ATOM 1722 C C . TYR A 1 232 ? 36.327 40.395 12.590 1.00 54.72 889 TYR I C 1
ATOM 1723 O O . TYR A 1 232 ? 36.419 39.212 12.889 1.00 58.48 889 TYR I O 1
ATOM 1732 N N . TYR A 1 233 ? 36.752 40.858 11.421 1.00 50.18 890 TYR I N 1
ATOM 1733 C CA . TYR A 1 233 ? 37.378 39.956 10.452 1.00 52.49 890 TYR I CA 1
ATOM 1734 C C . TYR A 1 233 ? 38.758 40.475 10.063 1.00 56.05 890 TYR I C 1
ATOM 1735 O O . TYR A 1 233 ? 39.278 40.144 8.996 1.00 52.86 890 TYR I O 1
ATOM 1744 N N . LYS A 1 234 ? 39.352 41.282 10.933 1.00 60.17 891 LYS I N 1
ATOM 1745 C CA . LYS A 1 234 ? 40.650 41.869 10.652 1.00 62.85 891 LYS I CA 1
ATOM 1746 C C . LYS A 1 234 ? 41.828 40.914 10.547 1.00 65.61 891 LYS I C 1
ATOM 1747 O O . LYS A 1 234 ? 42.968 41.352 10.419 1.00 67.52 891 LYS I O 1
ATOM 1753 N N . SER A 1 235 ? 41.570 39.614 10.578 1.00 67.26 892 SER I N 1
ATOM 1754 C CA . SER A 1 235 ? 42.670 38.662 10.489 1.00 68.00 892 SER I CA 1
ATOM 1755 C C . SER A 1 235 ? 42.516 37.631 9.374 1.00 68.94 892 SER I C 1
ATOM 1756 O O . SER A 1 235 ? 43.506 37.191 8.788 1.00 67.74 892 SER I O 1
ATOM 1759 N N . SER A 1 236 ? 41.280 37.259 9.066 1.00 70.43 893 SER I N 1
ATOM 1760 C CA . SER A 1 236 ? 41.037 36.259 8.036 1.00 72.66 893 SER I CA 1
ATOM 1761 C C . SER A 1 236 ? 41.315 36.738 6.615 1.00 72.66 893 SER I C 1
ATOM 1762 O O . SER A 1 236 ? 40.464 37.366 5.975 1.00 72.15 893 SER I O 1
ATOM 1765 N N . GLN A 1 237 ? 42.510 36.417 6.124 1.00 72.14 894 GLN I N 1
ATOM 1766 C CA . GLN A 1 237 ? 42.930 36.808 4.784 1.00 71.50 894 GLN I CA 1
ATOM 1767 C C . GLN A 1 237 ? 42.080 36.162 3.706 1.00 65.35 894 GLN I C 1
ATOM 1768 O O . GLN A 1 237 ? 42.174 36.540 2.542 1.00 62.65 894 GLN I O 1
ATOM 1774 N N . THR A 1 238 ? 41.268 35.178 4.090 1.00 61.79 895 THR I N 1
ATOM 1775 C CA . THR A 1 238 ? 40.405 34.488 3.133 1.00 58.26 895 THR I CA 1
ATOM 1776 C C . THR A 1 238 ? 39.079 34.004 3.695 1.00 58.17 895 THR I C 1
ATOM 1777 O O . THR A 1 238 ? 39.017 33.424 4.780 1.00 61.01 895 THR I O 1
ATOM 1781 N N . ILE A 1 239 ? 38.020 34.231 2.932 1.00 55.06 896 ILE I N 1
ATOM 1782 C CA . ILE A 1 239 ? 36.696 33.796 3.327 1.00 56.48 896 ILE I CA 1
ATOM 1783 C C . ILE A 1 239 ? 36.002 33.187 2.117 1.00 55.18 896 ILE I C 1
ATOM 1784 O O . ILE A 1 239 ? 34.944 33.657 1.680 1.00 51.83 896 ILE I O 1
ATOM 1789 N N . ILE A 1 240 ? 36.632 32.147 1.568 1.00 55.90 897 ILE I N 1
ATOM 1790 C CA . ILE A 1 240 ? 36.075 31.428 0.428 1.00 57.18 897 ILE I CA 1
ATOM 1791 C C . ILE A 1 240 ? 34.816 30.798 1.017 1.00 59.00 897 ILE I C 1
ATOM 1792 O O . ILE A 1 240 ? 34.876 30.133 2.058 1.00 60.65 897 ILE I O 1
ATOM 1797 N N . SER A 1 241 ? 33.674 31.027 0.376 1.00 59.43 898 SER I N 1
ATOM 1798 C CA . SER A 1 241 ? 32.416 30.506 0.898 1.00 58.90 898 SER I CA 1
ATOM 1799 C C . SER A 1 241 ? 31.668 29.542 -0.024 1.00 59.67 898 SER I C 1
ATOM 1800 O O . SER A 1 241 ? 31.717 29.671 -1.252 1.00 57.81 898 SER I O 1
ATOM 1803 N N . TRP A 1 242 ? 30.985 28.573 0.587 1.00 58.76 899 TRP I N 1
ATOM 1804 C CA . TRP A 1 242 ? 30.213 27.581 -0.155 1.00 57.42 899 TRP I CA 1
ATOM 1805 C C . TRP A 1 242 ? 28.976 28.230 -0.730 1.00 56.32 899 TRP I C 1
ATOM 1806 O O . TRP A 1 242 ? 28.309 29.015 -0.065 1.00 52.67 899 TRP I O 1
ATOM 1817 N N . VAL A 1 243 ? 28.674 27.888 -1.973 1.00 60.93 900 VAL I N 1
ATOM 1818 C CA . VAL A 1 243 ? 27.504 28.415 -2.657 1.00 67.25 900 VAL I CA 1
ATOM 1819 C C . VAL A 1 243 ? 26.583 27.209 -2.863 1.00 73.28 900 VAL I C 1
ATOM 1820 O O . VAL A 1 243 ? 26.951 26.084 -2.525 1.00 74.92 900 VAL I O 1
ATOM 1824 N N . GLN A 1 244 ? 25.391 27.433 -3.405 1.00 77.72 901 GLN I N 1
ATOM 1825 C CA . GLN A 1 244 ? 24.455 26.340 -3.644 1.00 79.89 901 GLN I CA 1
ATOM 1826 C C . GLN A 1 244 ? 24.979 25.393 -4.725 1.00 80.44 901 GLN I C 1
ATOM 1827 O O . GLN A 1 244 ? 25.761 25.788 -5.599 1.00 78.81 901 GLN I O 1
ATOM 1833 N N . GLN A 1 245 ? 24.541 24.139 -4.657 1.00 80.16 902 GLN I N 1
ATOM 1834 C CA . GLN A 1 245 ? 24.960 23.128 -5.617 1.00 76.98 902 GLN I CA 1
ATOM 1835 C C . GLN A 1 245 ? 23.913 22.982 -6.720 1.00 72.30 902 GLN I C 1
ATOM 1836 O O . GLN A 1 245 ? 22.824 22.459 -6.489 1.00 69.57 902 GLN I O 1
ATOM 1842 N N . THR A 1 246 ? 24.246 23.454 -7.917 1.00 70.81 903 THR I N 1
ATOM 1843 C CA . THR A 1 246 ? 23.331 23.372 -9.051 1.00 73.77 903 THR I CA 1
ATOM 1844 C C . THR A 1 246 ? 22.914 21.916 -9.276 1.00 79.06 903 THR I C 1
ATOM 1845 O O . THR A 1 246 ? 23.415 21.010 -8.603 1.00 80.08 903 THR I O 1
ATOM 1849 N N . ALA A 1 247 ? 21.995 21.694 -10.216 1.00 81.95 904 ALA I N 1
ATOM 1850 C CA . ALA A 1 247 ? 21.517 20.345 -10.516 1.00 81.04 904 ALA I CA 1
ATOM 1851 C C . ALA A 1 247 ? 22.684 19.455 -10.922 1.00 81.15 904 ALA I C 1
ATOM 1852 O O . ALA A 1 247 ? 22.816 18.333 -10.433 1.00 81.96 904 ALA I O 1
ATOM 1854 N N . GLN A 1 248 ? 23.535 19.972 -11.804 1.00 80.23 905 GLN I N 1
ATOM 1855 C CA . GLN A 1 248 ? 24.688 19.226 -12.283 1.00 80.32 905 GLN I CA 1
ATOM 1856 C C . GLN A 1 248 ? 25.824 19.159 -11.258 1.00 81.72 905 GLN I C 1
ATOM 1857 O O . GLN A 1 248 ? 26.522 18.145 -11.169 1.00 82.13 905 GLN I O 1
ATOM 1863 N N . ASP A 1 249 ? 26.012 20.227 -10.484 1.00 83.60 906 ASP I N 1
ATOM 1864 C CA . ASP A 1 249 ? 27.066 20.237 -9.463 1.00 83.71 906 ASP I CA 1
ATOM 1865 C C . ASP A 1 249 ? 26.911 18.992 -8.586 1.00 81.07 906 ASP I C 1
ATOM 1866 O O . ASP A 1 249 ? 27.886 18.293 -8.294 1.00 78.99 906 ASP I O 1
ATOM 1871 N N . ALA A 1 250 ? 25.672 18.725 -8.176 1.00 78.58 907 ALA I N 1
ATOM 1872 C CA . ALA A 1 250 ? 25.353 17.568 -7.351 1.00 75.55 907 ALA I CA 1
ATOM 1873 C C . ALA A 1 250 ? 26.023 16.331 -7.949 1.00 77.73 907 ALA I C 1
ATOM 1874 O O . ALA A 1 250 ? 26.905 15.725 -7.333 1.00 79.61 907 ALA I O 1
ATOM 1876 N N . LYS A 1 251 ? 25.595 15.976 -9.158 1.00 76.70 908 LYS I N 1
ATOM 1877 C CA . LYS A 1 251 ? 26.129 14.828 -9.883 1.00 76.85 908 LYS I CA 1
ATOM 1878 C C . LYS A 1 251 ? 27.654 14.834 -9.936 1.00 77.01 908 LYS I C 1
ATOM 1879 O O . LYS A 1 251 ? 28.304 13.849 -9.576 1.00 78.27 908 LYS I O 1
ATOM 1885 N N . SER A 1 252 ? 28.218 15.944 -10.404 1.00 73.40 909 SER I N 1
ATOM 1886 C CA . SER A 1 252 ? 29.664 16.075 -10.511 1.00 68.61 909 SER I CA 1
ATOM 1887 C C . SER A 1 252 ? 30.323 16.055 -9.137 1.00 67.48 909 SER I C 1
ATOM 1888 O O . SER A 1 252 ? 31.548 16.037 -9.038 1.00 67.90 909 SER I O 1
ATOM 1891 N N . GLY A 1 253 ? 29.509 16.054 -8.084 1.00 66.75 910 GLY I N 1
ATOM 1892 C CA . GLY A 1 253 ? 30.038 16.033 -6.732 1.00 69.08 910 GLY I CA 1
ATOM 1893 C C . GLY A 1 253 ? 30.878 17.256 -6.403 1.00 74.26 910 GLY I C 1
ATOM 1894 O O . GLY A 1 253 ? 31.858 17.169 -5.664 1.00 75.06 910 GLY I O 1
ATOM 1895 N N . VAL A 1 254 ? 30.499 18.405 -6.951 1.00 78.56 911 VAL I N 1
ATOM 1896 C CA . VAL A 1 254 ? 31.233 19.642 -6.699 1.00 81.17 911 VAL I CA 1
ATOM 1897 C C . VAL A 1 254 ? 30.326 20.854 -6.471 1.00 85.23 911 VAL I C 1
ATOM 1898 O O . VAL A 1 254 ? 29.105 20.781 -6.646 1.00 85.37 911 VAL I O 1
ATOM 1902 N N . ALA A 1 255 ? 30.938 21.969 -6.074 1.00 86.40 912 ALA I N 1
ATOM 1903 C CA . ALA A 1 255 ? 30.205 23.204 -5.820 1.00 83.57 912 ALA I CA 1
ATOM 1904 C C . ALA A 1 255 ? 30.990 24.413 -6.315 1.00 80.81 912 ALA I C 1
ATOM 1905 O O . ALA A 1 255 ? 32.066 24.275 -6.906 1.00 80.62 912 ALA I O 1
ATOM 1907 N N . SER A 1 256 ? 30.432 25.596 -6.076 1.00 76.95 913 SER I N 1
ATOM 1908 C CA . SER A 1 256 ? 31.061 26.851 -6.469 1.00 71.61 913 SER I CA 1
ATOM 1909 C C . SER A 1 256 ? 31.333 27.639 -5.191 1.00 68.23 913 SER I C 1
ATOM 1910 O O . SER A 1 256 ? 30.729 27.362 -4.152 1.00 64.70 913 SER I O 1
ATOM 1913 N N . THR A 1 257 ? 32.232 28.616 -5.261 1.00 68.07 914 THR I N 1
ATOM 1914 C CA . THR A 1 257 ? 32.562 29.404 -4.078 1.00 68.89 914 THR I CA 1
ATOM 1915 C C . THR A 1 257 ? 32.919 30.847 -4.350 1.00 68.87 914 THR I C 1
ATOM 1916 O O . THR A 1 257 ? 33.631 31.153 -5.307 1.00 71.83 914 THR I O 1
ATOM 1920 N N . TYR A 1 258 ? 32.428 31.732 -3.487 1.00 66.34 915 TYR I N 1
ATOM 1921 C CA . TYR A 1 258 ? 32.732 33.153 -3.597 1.00 60.91 915 TYR I CA 1
ATOM 1922 C C . TYR A 1 258 ? 33.519 33.534 -2.353 1.00 56.05 915 TYR I C 1
ATOM 1923 O O . TYR A 1 258 ? 33.229 33.049 -1.256 1.00 54.10 915 TYR I O 1
ATOM 1932 N N . ASP A 1 259 ? 34.513 34.395 -2.519 1.00 52.86 916 ASP I N 1
ATOM 1933 C CA . ASP A 1 259 ? 35.328 34.810 -1.389 1.00 57.07 916 ASP I CA 1
ATOM 1934 C C . ASP A 1 259 ? 34.921 36.217 -0.938 1.00 60.92 916 ASP I C 1
ATOM 1935 O O . ASP A 1 259 ? 34.919 37.162 -1.732 1.00 60.27 916 ASP I O 1
ATOM 1940 N N . LEU A 1 260 ? 34.562 36.355 0.337 1.00 61.90 917 LEU I N 1
ATOM 1941 C CA . LEU A 1 260 ? 34.161 37.657 0.863 1.00 61.31 917 LEU I CA 1
ATOM 1942 C C . LEU A 1 260 ? 35.353 38.589 1.109 1.00 59.50 917 LEU I C 1
ATOM 1943 O O . LEU A 1 260 ? 35.196 39.692 1.635 1.00 63.36 917 LEU I O 1
ATOM 1948 N N . VAL A 1 261 ? 36.544 38.147 0.719 1.00 52.80 918 VAL I N 1
ATOM 1949 C CA . VAL A 1 261 ? 37.737 38.965 0.878 1.00 45.72 918 VAL I CA 1
ATOM 1950 C C . VAL A 1 261 ? 38.472 39.091 -0.437 1.00 46.48 918 VAL I C 1
ATOM 1951 O O . VAL A 1 261 ? 38.738 40.191 -0.905 1.00 46.44 918 VAL I O 1
ATOM 1955 N N . LYS A 1 262 ? 38.809 37.955 -1.030 1.00 49.34 919 LYS I N 1
ATOM 1956 C CA . LYS A 1 262 ? 39.532 37.957 -2.294 1.00 52.06 919 LYS I CA 1
ATOM 1957 C C . LYS A 1 262 ? 38.570 38.003 -3.476 1.00 54.21 919 LYS I C 1
ATOM 1958 O O . LYS A 1 262 ? 38.979 38.308 -4.597 1.00 54.71 919 LYS I O 1
ATOM 1964 N N . GLN A 1 263 ? 37.292 37.728 -3.204 1.00 55.71 920 GLN I N 1
ATOM 1965 C CA . GLN A 1 263 ? 36.231 37.665 -4.222 1.00 56.26 920 GLN I CA 1
ATOM 1966 C C . GLN A 1 263 ? 36.423 36.322 -4.904 1.00 57.25 920 GLN I C 1
ATOM 1967 O O . GLN A 1 263 ? 35.627 35.394 -4.728 1.00 58.17 920 GLN I O 1
ATOM 1973 N N . ASN A 1 264 ? 37.495 36.262 -5.693 1.00 56.81 921 ASN I N 1
ATOM 1974 C CA . ASN A 1 264 ? 37.940 35.077 -6.414 1.00 57.58 921 ASN I CA 1
ATOM 1975 C C . ASN A 1 264 ? 36.893 33.969 -6.556 1.00 58.24 921 ASN I C 1
ATOM 1976 O O . ASN A 1 264 ? 36.957 32.939 -5.867 1.00 58.14 921 ASN I O 1
ATOM 1981 N N . PRO A 1 265 ? 35.905 34.172 -7.450 1.00 57.24 922 PRO I N 1
ATOM 1982 C CA . PRO A 1 265 ? 34.843 33.186 -7.682 1.00 57.06 922 PRO I CA 1
ATOM 1983 C C . PRO A 1 265 ? 35.447 31.932 -8.310 1.00 59.22 922 PRO I C 1
ATOM 1984 O O . PRO A 1 265 ? 36.240 32.033 -9.250 1.00 59.82 922 PRO I O 1
ATOM 1988 N N . LEU A 1 266 ? 35.084 30.763 -7.782 1.00 59.87 923 LEU I N 1
ATOM 1989 C CA . LEU A 1 266 ? 35.622 29.492 -8.273 1.00 60.36 923 LEU I CA 1
ATOM 1990 C C . LEU A 1 266 ? 34.559 28.428 -8.522 1.00 64.08 923 LEU I C 1
ATOM 1991 O O . LEU A 1 266 ? 33.453 28.498 -7.979 1.00 66.81 923 LEU I O 1
ATOM 1996 N N . ASN A 1 267 ? 34.910 27.431 -9.331 1.00 66.32 924 ASN I N 1
ATOM 1997 C CA . ASN A 1 267 ? 33.985 26.347 -9.645 1.00 70.77 924 ASN I CA 1
ATOM 1998 C C . ASN A 1 267 ? 34.611 24.960 -9.606 1.00 72.85 924 ASN I C 1
ATOM 1999 O O . ASN A 1 267 ? 35.832 24.818 -9.504 1.00 75.78 924 ASN I O 1
ATOM 2004 N N . ASN A 1 268 ? 33.759 23.940 -9.682 1.00 69.69 925 ASN I N 1
ATOM 2005 C CA . ASN A 1 268 ? 34.207 22.554 -9.654 1.00 65.98 925 ASN I CA 1
ATOM 2006 C C . ASN A 1 268 ? 35.112 22.327 -8.456 1.00 64.94 925 ASN I C 1
ATOM 2007 O O . ASN A 1 268 ? 36.246 21.873 -8.599 1.00 66.26 925 ASN I O 1
ATOM 2012 N N . ILE A 1 269 ? 34.615 22.656 -7.274 1.00 62.99 926 ILE I N 1
ATOM 2013 C CA . ILE A 1 269 ? 35.397 22.472 -6.068 1.00 65.63 926 ILE I CA 1
ATOM 2014 C C . ILE A 1 269 ? 34.937 21.178 -5.409 1.00 69.63 926 ILE I C 1
ATOM 2015 O O . ILE A 1 269 ? 33.767 20.808 -5.521 1.00 69.34 926 ILE I O 1
ATOM 2020 N N . LYS A 1 270 ? 35.860 20.483 -4.742 1.00 72.62 927 LYS I N 1
ATOM 2021 C CA . LYS A 1 270 ? 35.531 19.238 -4.046 1.00 71.63 927 LYS I CA 1
ATOM 2022 C C . LYS A 1 270 ? 34.390 19.479 -3.078 1.00 67.38 927 LYS I C 1
ATOM 2023 O O . LYS A 1 270 ? 34.569 20.152 -2.065 1.00 65.78 927 LYS I O 1
ATOM 2029 N N . ALA A 1 271 ? 33.221 18.930 -3.386 1.00 64.04 928 ALA I N 1
ATOM 2030 C CA . ALA A 1 271 ? 32.071 19.117 -2.518 1.00 66.17 928 ALA I CA 1
ATOM 2031 C C . ALA A 1 271 ? 32.250 18.349 -1.204 1.00 68.45 928 ALA I C 1
ATOM 2032 O O . ALA A 1 271 ? 31.636 18.679 -0.179 1.00 67.05 928 ALA I O 1
ATOM 2034 N N . SER A 1 272 ? 33.110 17.336 -1.229 1.00 71.47 929 SER I N 1
ATOM 2035 C CA . SER A 1 272 ? 33.342 16.528 -0.039 1.00 73.73 929 SER I CA 1
ATOM 2036 C C . SER A 1 272 ? 34.469 17.032 0.855 1.00 79.56 929 SER I C 1
ATOM 2037 O O . SER A 1 272 ? 34.300 17.099 2.072 1.00 83.57 929 SER I O 1
ATOM 2040 N N . GLU A 1 273 ? 35.612 17.391 0.275 1.00 80.76 930 GLU I N 1
ATOM 2041 C CA . GLU A 1 273 ? 36.724 17.882 1.088 1.00 79.49 930 GLU I CA 1
ATOM 2042 C C . GLU A 1 273 ? 36.426 19.212 1.773 1.00 78.94 930 GLU I C 1
ATOM 2043 O O . GLU A 1 273 ? 35.679 20.043 1.255 1.00 79.62 930 GLU I O 1
ATOM 2049 N N . SER A 1 274 ? 37.020 19.392 2.948 1.00 77.62 931 SER I N 1
ATOM 2050 C CA . SER A 1 274 ? 36.856 20.601 3.750 1.00 76.05 931 SER I CA 1
ATOM 2051 C C . SER A 1 274 ? 37.531 21.785 3.040 1.00 73.05 931 SER I C 1
ATOM 2052 O O . SER A 1 274 ? 38.530 22.315 3.521 1.00 72.44 931 SER I O 1
ATOM 2055 N N . ASN A 1 275 ? 36.972 22.201 1.905 1.00 72.79 932 ASN I N 1
ATOM 2056 C CA . ASN A 1 275 ? 37.542 23.294 1.108 1.00 73.70 932 ASN I CA 1
ATOM 2057 C C . ASN A 1 275 ? 37.121 24.736 1.418 1.00 73.08 932 ASN I C 1
ATOM 2058 O O . ASN A 1 275 ? 37.947 25.648 1.345 1.00 71.81 932 ASN I O 1
ATOM 2063 N N . ALA A 1 276 ? 35.852 24.948 1.752 1.00 71.66 933 ALA I N 1
ATOM 2064 C CA . ALA A 1 276 ? 35.365 26.295 2.023 1.00 69.52 933 ALA I CA 1
ATOM 2065 C C . ALA A 1 276 ? 34.851 26.528 3.435 1.00 72.04 933 ALA I C 1
ATOM 2066 O O . ALA A 1 276 ? 35.060 25.710 4.333 1.00 74.62 933 ALA I O 1
ATOM 2068 N N . TYR A 1 277 ? 34.174 27.663 3.608 1.00 73.03 934 TYR I N 1
ATOM 2069 C CA . TYR A 1 277 ? 33.611 28.078 4.894 1.00 70.34 934 TYR I CA 1
ATOM 2070 C C . TYR A 1 277 ? 32.087 28.131 4.903 1.00 69.55 934 TYR I C 1
ATOM 2071 O O . TYR A 1 277 ? 31.449 28.371 3.871 1.00 67.25 934 TYR I O 1
ATOM 2080 N N . ALA A 1 278 ? 31.523 27.946 6.094 1.00 69.20 935 ALA I N 1
ATOM 2081 C CA . ALA A 1 278 ? 30.079 27.952 6.295 1.00 69.03 935 ALA I CA 1
ATOM 2082 C C . ALA A 1 278 ? 29.497 29.347 6.520 1.00 69.13 935 ALA I C 1
ATOM 2083 O O . ALA A 1 278 ? 29.351 29.785 7.660 1.00 67.94 935 ALA I O 1
ATOM 2085 N N . THR A 1 279 ? 29.161 30.038 5.435 1.00 69.53 936 THR I N 1
ATOM 2086 C CA . THR A 1 279 ? 28.584 31.378 5.534 1.00 70.19 936 THR I CA 1
ATOM 2087 C C . THR A 1 279 ? 27.081 31.313 5.252 1.00 69.08 936 THR I C 1
ATOM 2088 O O . THR A 1 279 ? 26.656 31.107 4.110 1.00 64.52 936 THR I O 1
ATOM 2092 N N . CYS A 1 280 ? 26.284 31.502 6.301 1.00 70.55 937 CYS I N 1
ATOM 2093 C CA . CYS A 1 280 ? 24.832 31.441 6.184 1.00 71.41 937 CYS I CA 1
ATOM 2094 C C . CYS A 1 280 ? 24.125 32.784 6.077 1.00 68.52 937 CYS I C 1
ATOM 2095 O O . CYS A 1 280 ? 24.504 33.749 6.742 1.00 69.61 937 CYS I O 1
ATOM 2098 N N . VAL A 1 281 ? 23.088 32.829 5.241 1.00 64.07 938 VAL I N 1
ATOM 2099 C CA . VAL A 1 281 ? 22.310 34.045 5.034 1.00 61.28 938 VAL I CA 1
ATOM 2100 C C . VAL A 1 281 ? 20.975 34.027 5.775 1.00 61.89 938 VAL I C 1
ATOM 2101 O O . VAL A 1 281 ? 20.375 32.973 5.970 1.00 57.75 938 VAL I O 1
ATOM 2105 N N . LYS A 1 282 ? 20.528 35.219 6.171 1.00 68.65 939 LYS I N 1
ATOM 2106 C CA . LYS A 1 282 ? 19.273 35.437 6.895 1.00 70.52 939 LYS I CA 1
ATOM 2107 C C . LYS A 1 282 ? 19.248 34.652 8.202 1.00 71.37 939 LYS I C 1
ATOM 2108 O O . LYS A 1 282 ? 18.169 34.115 8.535 1.00 71.53 939 LYS I O 1
ATOM 2115 N N . MET B 2 1 ? 40.199 -16.906 -19.834 1.00 80.46 271 MET T N 1
ATOM 2116 C CA . MET B 2 1 ? 39.003 -17.483 -19.163 1.00 82.52 271 MET T CA 1
ATOM 2117 C C . MET B 2 1 ? 38.210 -16.451 -18.356 1.00 86.46 271 MET T C 1
ATOM 2118 O O . MET B 2 1 ? 37.034 -16.202 -18.641 1.00 85.08 271 MET T O 1
ATOM 2123 N N . ASP B 2 2 ? 38.848 -15.851 -17.354 1.00 91.55 272 ASP T N 1
ATOM 2124 C CA . ASP B 2 2 ? 38.195 -14.829 -16.530 1.00 94.46 272 ASP T CA 1
ATOM 2125 C C . ASP B 2 2 ? 39.109 -13.605 -16.404 1.00 94.17 272 ASP T C 1
ATOM 2126 O O . ASP B 2 2 ? 38.917 -12.757 -15.532 1.00 92.19 272 ASP T O 1
ATOM 2131 N N . GLN B 2 3 ? 40.107 -13.521 -17.280 1.00 93.96 273 GLN T N 1
ATOM 2132 C CA . GLN B 2 3 ? 41.038 -12.402 -17.255 1.00 94.33 273 GLN T CA 1
ATOM 2133 C C . GLN B 2 3 ? 40.580 -11.257 -18.159 1.00 93.09 273 GLN T C 1
ATOM 2134 O O . GLN B 2 3 ? 40.795 -10.085 -17.838 1.00 92.17 273 GLN T O 1
ATOM 2140 N N . ALA B 2 4 ? 39.948 -11.595 -19.283 1.00 91.18 274 ALA T N 1
ATOM 2141 C CA . ALA B 2 4 ? 39.452 -10.581 -20.215 1.00 90.69 274 ALA T CA 1
ATOM 2142 C C . ALA B 2 4 ? 38.408 -9.727 -19.494 1.00 91.82 274 ALA T C 1
ATOM 2143 O O . ALA B 2 4 ? 38.188 -8.558 -19.832 1.00 89.70 274 ALA T O 1
ATOM 2145 N N . ALA B 2 5 ? 37.776 -10.327 -18.489 1.00 93.82 275 ALA T N 1
ATOM 2146 C CA . ALA B 2 5 ? 36.764 -9.649 -17.689 1.00 93.30 275 ALA T CA 1
ATOM 2147 C C . ALA B 2 5 ? 37.428 -8.502 -16.940 1.00 92.41 275 ALA T C 1
ATOM 2148 O O . ALA B 2 5 ? 36.803 -7.836 -16.114 1.00 94.12 275 ALA T O 1
ATOM 2150 N N . ASN B 2 6 ? 38.704 -8.288 -17.239 1.00 89.83 276 ASN T N 1
ATOM 2151 C CA . ASN B 2 6 ? 39.483 -7.232 -16.618 1.00 88.99 276 ASN T CA 1
ATOM 2152 C C . ASN B 2 6 ? 40.269 -6.513 -17.693 1.00 88.37 276 ASN T C 1
ATOM 2153 O O . ASN B 2 6 ? 40.269 -5.289 -17.758 1.00 89.26 276 ASN T O 1
ATOM 2158 N N . ALA B 2 7 ? 40.932 -7.286 -18.544 1.00 86.58 277 ALA T N 1
ATOM 2159 C CA . ALA B 2 7 ? 41.727 -6.725 -19.625 1.00 84.49 277 ALA T CA 1
ATOM 2160 C C . ALA B 2 7 ? 40.919 -5.722 -20.423 1.00 85.39 277 ALA T C 1
ATOM 2161 O O . ALA B 2 7 ? 41.287 -4.555 -20.499 1.00 88.27 277 ALA T O 1
ATOM 2163 N N . ALA B 2 8 ? 39.815 -6.177 -21.011 1.00 85.27 278 ALA T N 1
ATOM 2164 C CA . ALA B 2 8 ? 38.956 -5.315 -21.824 1.00 85.83 278 ALA T CA 1
ATOM 2165 C C . ALA B 2 8 ? 38.427 -4.133 -21.023 1.00 85.10 278 ALA T C 1
ATOM 2166 O O . ALA B 2 8 ? 38.372 -3.001 -21.510 1.00 84.76 278 ALA T O 1
ATOM 2168 N N . GLU B 2 9 ? 38.033 -4.417 -19.791 1.00 83.66 279 GLU T N 1
ATOM 2169 C CA . GLU B 2 9 ? 37.511 -3.410 -18.885 1.00 83.21 279 GLU T CA 1
ATOM 2170 C C . GLU B 2 9 ? 38.620 -2.421 -18.529 1.00 81.49 279 GLU T C 1
ATOM 2171 O O . GLU B 2 9 ? 38.515 -1.223 -18.804 1.00 81.87 279 GLU T O 1
ATOM 2177 N N . SER B 2 10 ? 39.686 -2.946 -17.932 1.00 77.93 280 SER T N 1
ATOM 2178 C CA . SER B 2 10 ? 40.843 -2.161 -17.501 1.00 73.92 280 SER T CA 1
ATOM 2179 C C . SER B 2 10 ? 41.529 -1.324 -18.586 1.00 69.83 280 SER T C 1
ATOM 2180 O O . SER B 2 10 ? 41.981 -0.216 -18.321 1.00 68.39 280 SER T O 1
ATOM 2183 N N . ALA B 2 11 ? 41.630 -1.848 -19.799 1.00 68.83 281 ALA T N 1
ATOM 2184 C CA . ALA B 2 11 ? 42.272 -1.093 -20.868 1.00 69.62 281 ALA T CA 1
ATOM 2185 C C . ALA B 2 11 ? 41.377 0.075 -21.231 1.00 70.61 281 ALA T C 1
ATOM 2186 O O . ALA B 2 11 ? 41.848 1.176 -21.519 1.00 71.84 281 ALA T O 1
ATOM 2188 N N . THR B 2 12 ? 40.074 -0.179 -21.208 1.00 70.59 282 THR T N 1
ATOM 2189 C CA . THR B 2 12 ? 39.094 0.841 -21.534 1.00 69.02 282 THR T CA 1
ATOM 2190 C C . THR B 2 12 ? 39.045 1.939 -20.473 1.00 67.82 282 THR T C 1
ATOM 2191 O O . THR B 2 12 ? 39.184 3.111 -20.807 1.00 65.25 282 THR T O 1
ATOM 2195 N N . LYS B 2 13 ? 38.874 1.573 -19.203 1.00 69.53 283 LYS T N 1
ATOM 2196 C CA . LYS B 2 13 ? 38.818 2.578 -18.136 1.00 68.97 283 LYS T CA 1
ATOM 2197 C C . LYS B 2 13 ? 39.942 3.598 -18.262 1.00 69.62 283 LYS T C 1
ATOM 2198 O O . LYS B 2 13 ? 39.695 4.794 -18.453 1.00 72.83 283 LYS T O 1
ATOM 2204 N N . ASP B 2 14 ? 41.174 3.115 -18.151 1.00 66.56 284 ASP T N 1
ATOM 2205 C CA . ASP B 2 14 ? 42.351 3.964 -18.246 1.00 65.39 284 ASP T CA 1
ATOM 2206 C C . ASP B 2 14 ? 42.317 4.873 -19.455 1.00 64.86 284 ASP T C 1
ATOM 2207 O O . ASP B 2 14 ? 42.442 6.085 -19.316 1.00 66.84 284 ASP T O 1
ATOM 2212 N N . GLN B 2 15 ? 42.146 4.298 -20.640 1.00 63.73 285 GLN T N 1
ATOM 2213 C CA . GLN B 2 15 ? 42.098 5.105 -21.852 1.00 67.66 285 GLN T CA 1
ATOM 2214 C C . GLN B 2 15 ? 41.077 6.244 -21.769 1.00 71.92 285 GLN T C 1
ATOM 2215 O O . GLN B 2 15 ? 41.358 7.368 -22.193 1.00 74.71 285 GLN T O 1
ATOM 2221 N N . LEU B 2 16 ? 39.886 5.946 -21.250 1.00 71.06 286 LEU T N 1
ATOM 2222 C CA . LEU B 2 16 ? 38.850 6.959 -21.101 1.00 65.73 286 LEU T CA 1
ATOM 2223 C C . LEU B 2 16 ? 39.279 7.923 -20.008 1.00 62.97 286 LEU T C 1
ATOM 2224 O O . LEU B 2 16 ? 39.014 9.118 -20.090 1.00 65.02 286 LEU T O 1
ATOM 2229 N N . THR B 2 17 ? 39.949 7.398 -18.988 1.00 57.41 287 THR T N 1
ATOM 2230 C CA . THR B 2 17 ? 40.438 8.229 -17.899 1.00 55.87 287 THR T CA 1
ATOM 2231 C C . THR B 2 17 ? 41.529 9.183 -18.413 1.00 57.81 287 THR T C 1
ATOM 2232 O O . THR B 2 17 ? 41.545 10.365 -18.074 1.00 58.15 287 THR T O 1
ATOM 2236 N N . GLN B 2 18 ? 42.429 8.687 -19.249 1.00 59.61 288 GLN T N 1
ATOM 2237 C CA . GLN B 2 18 ? 43.479 9.549 -19.758 1.00 64.53 288 GLN T CA 1
ATOM 2238 C C . GLN B 2 18 ? 42.908 10.723 -20.543 1.00 68.57 288 GLN T C 1
ATOM 2239 O O . GLN B 2 18 ? 43.360 11.854 -20.375 1.00 71.91 288 GLN T O 1
ATOM 2245 N N . GLU B 2 19 ? 41.922 10.456 -21.398 1.00 68.46 289 GLU T N 1
ATOM 2246 C CA . GLU B 2 19 ? 41.313 11.509 -22.215 1.00 70.13 289 GLU T CA 1
ATOM 2247 C C . GLU B 2 19 ? 40.469 12.502 -21.408 1.00 70.77 289 GLU T C 1
ATOM 2248 O O . GLU B 2 19 ? 40.181 13.611 -21.870 1.00 69.38 289 GLU T O 1
ATOM 2254 N N . ALA B 2 20 ? 40.080 12.109 -20.201 1.00 69.29 290 ALA T N 1
ATOM 2255 C CA . ALA B 2 20 ? 39.271 12.973 -19.356 1.00 68.55 290 ALA T CA 1
ATOM 2256 C C . ALA B 2 20 ? 40.054 14.189 -18.846 1.00 70.28 290 ALA T C 1
ATOM 2257 O O . ALA B 2 20 ? 39.532 15.307 -18.815 1.00 72.31 290 ALA T O 1
ATOM 2259 N N . PHE B 2 21 ? 41.304 13.971 -18.450 1.00 68.08 291 PHE T N 1
ATOM 2260 C CA . PHE B 2 21 ? 42.136 15.046 -17.926 1.00 65.86 291 PHE T CA 1
ATOM 2261 C C . PHE B 2 21 ? 42.596 16.067 -18.961 1.00 69.08 291 PHE T C 1
ATOM 2262 O O . PHE B 2 21 ? 43.026 17.167 -18.606 1.00 70.08 291 PHE T O 1
ATOM 2270 N N . LYS B 2 22 ? 42.507 15.711 -20.238 1.00 71.48 292 LYS T N 1
ATOM 2271 C CA . LYS B 2 22 ? 42.904 16.633 -21.297 1.00 72.08 292 LYS T CA 1
ATOM 2272 C C . LYS B 2 22 ? 41.870 17.767 -21.390 1.00 72.70 292 LYS T C 1
ATOM 2273 O O . LYS B 2 22 ? 41.944 18.642 -22.261 1.00 73.05 292 LYS T O 1
ATOM 2279 N N . ASN B 2 23 ? 40.920 17.739 -20.455 1.00 71.14 293 ASN T N 1
ATOM 2280 C CA . ASN B 2 23 ? 39.853 18.727 -20.352 1.00 69.24 293 ASN T CA 1
ATOM 2281 C C . ASN B 2 23 ? 39.617 19.061 -18.870 1.00 69.74 293 ASN T C 1
ATOM 2282 O O . ASN B 2 23 ? 39.143 18.220 -18.092 1.00 67.19 293 ASN T O 1
ATOM 2287 N N . PRO B 2 24 ? 39.936 20.305 -18.469 1.00 68.58 294 PRO T N 1
ATOM 2288 C CA . PRO B 2 24 ? 39.792 20.813 -17.098 1.00 64.51 294 PRO T CA 1
ATOM 2289 C C . PRO B 2 24 ? 38.383 20.682 -16.547 1.00 61.96 294 PRO T C 1
ATOM 2290 O O . PRO B 2 24 ? 38.195 20.416 -15.366 1.00 58.97 294 PRO T O 1
ATOM 2294 N N . GLU B 2 25 ? 37.402 20.880 -17.419 1.00 65.10 295 GLU T N 1
ATOM 2295 C CA . GLU B 2 25 ? 35.989 20.787 -17.057 1.00 70.07 295 GLU T CA 1
ATOM 2296 C C . GLU B 2 25 ? 35.704 19.617 -16.115 1.00 68.85 295 GLU T C 1
ATOM 2297 O O . GLU B 2 25 ? 35.222 19.790 -14.989 1.00 65.62 295 GLU T O 1
ATOM 2303 N N . ASN B 2 26 ? 36.015 18.427 -16.615 1.00 66.28 296 ASN T N 1
ATOM 2304 C CA . ASN B 2 26 ? 35.803 17.164 -15.922 1.00 61.39 296 ASN T CA 1
ATOM 2305 C C . ASN B 2 26 ? 36.497 17.042 -14.575 1.00 58.10 296 ASN T C 1
ATOM 2306 O O . ASN B 2 26 ? 36.069 16.261 -13.726 1.00 57.75 296 ASN T O 1
ATOM 2311 N N . GLN B 2 27 ? 37.564 17.803 -14.373 1.00 56.37 297 GLN T N 1
ATOM 2312 C CA . GLN B 2 27 ? 38.308 17.713 -13.124 1.00 57.60 297 GLN T CA 1
ATOM 2313 C C . GLN B 2 27 ? 37.674 18.394 -11.930 1.00 61.84 297 GLN T C 1
ATOM 2314 O O . GLN B 2 27 ? 36.685 19.115 -12.049 1.00 63.84 297 GLN T O 1
ATOM 2320 N N . LYS B 2 28 ? 38.259 18.135 -10.770 1.00 64.12 298 LYS T N 1
ATOM 2321 C CA . LYS B 2 28 ? 37.806 18.719 -9.521 1.00 64.60 298 LYS T CA 1
ATOM 2322 C C . LYS B 2 28 ? 38.918 19.655 -9.075 1.00 65.26 298 LYS T C 1
ATOM 2323 O O . LYS B 2 28 ? 40.011 19.650 -9.657 1.00 69.05 298 LYS T O 1
ATOM 2329 N N . VAL B 2 29 ? 38.648 20.449 -8.043 1.00 60.65 299 VAL T N 1
ATOM 2330 C CA . VAL B 2 29 ? 39.639 21.388 -7.531 1.00 54.77 299 VAL T CA 1
ATOM 2331 C C . VAL B 2 29 ? 39.555 21.526 -6.013 1.00 51.65 299 VAL T C 1
ATOM 2332 O O . VAL B 2 29 ? 38.489 21.339 -5.418 1.00 49.50 299 VAL T O 1
ATOM 2336 N N . ASN B 2 30 ? 40.693 21.843 -5.397 1.00 49.91 300 ASN T N 1
ATOM 2337 C CA . ASN B 2 30 ? 40.773 22.037 -3.956 1.00 47.31 300 ASN T CA 1
ATOM 2338 C C . ASN B 2 30 ? 41.242 23.431 -3.585 1.00 45.14 300 ASN T C 1
ATOM 2339 O O . ASN B 2 30 ? 41.639 24.220 -4.443 1.00 43.87 300 ASN T O 1
ATOM 2344 N N . ILE B 2 31 ? 41.204 23.726 -2.293 1.00 44.66 301 ILE T N 1
ATOM 2345 C CA . ILE B 2 31 ? 41.588 25.041 -1.809 1.00 48.14 301 ILE T CA 1
ATOM 2346 C C . ILE B 2 31 ? 42.785 24.994 -0.866 1.00 50.77 301 ILE T C 1
ATOM 2347 O O . ILE B 2 31 ? 42.690 24.422 0.224 1.00 52.86 301 ILE T O 1
ATOM 2352 N N . ASP B 2 32 ? 43.906 25.589 -1.264 1.00 51.62 302 ASP T N 1
ATOM 2353 C CA . ASP B 2 32 ? 45.062 25.599 -0.372 1.00 54.86 302 ASP T CA 1
ATOM 2354 C C . ASP B 2 32 ? 44.707 26.558 0.745 1.00 58.78 302 ASP T C 1
ATOM 2355 O O . ASP B 2 32 ? 43.814 27.385 0.576 1.00 61.63 302 ASP T O 1
ATOM 2360 N N . ALA B 2 33 ? 45.396 26.449 1.877 1.00 63.83 303 ALA T N 1
ATOM 2361 C CA . ALA B 2 33 ? 45.132 27.309 3.036 1.00 68.99 303 ALA T CA 1
ATOM 2362 C C . ALA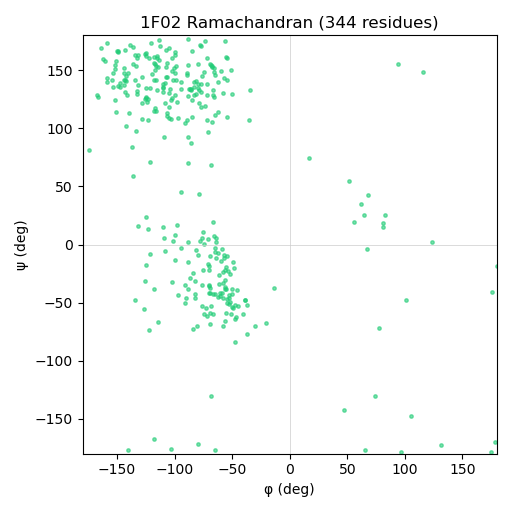 B 2 33 ? 44.808 28.768 2.675 1.00 69.10 303 ALA T C 1
ATOM 2363 O O . ALA B 2 33 ? 43.833 29.339 3.179 1.00 69.90 303 ALA T O 1
ATOM 2365 N N . ASN B 2 34 ? 45.623 29.361 1.804 1.00 63.99 304 ASN T N 1
ATOM 2366 C CA . ASN B 2 34 ? 45.415 30.736 1.368 1.00 61.72 304 ASN T CA 1
ATOM 2367 C C . ASN B 2 34 ? 44.052 30.947 0.701 1.00 60.99 304 ASN T C 1
ATOM 2368 O O . ASN B 2 34 ? 43.705 32.071 0.327 1.00 62.34 304 ASN T O 1
ATOM 2373 N N . GLY B 2 35 ? 43.289 29.870 0.539 1.00 56.69 305 GLY T N 1
ATOM 2374 C CA . GLY B 2 35 ? 41.985 29.979 -0.087 1.00 54.55 305 GLY T CA 1
ATOM 2375 C C . GLY B 2 35 ? 42.062 30.010 -1.603 1.00 54.57 305 GLY T C 1
ATOM 2376 O O . GLY B 2 35 ? 41.118 30.428 -2.289 1.00 53.35 305 GLY T O 1
ATOM 2377 N N . ASN B 2 36 ? 43.191 29.568 -2.140 1.00 55.09 306 ASN T N 1
ATOM 2378 C CA . ASN B 2 36 ? 43.358 29.556 -3.582 1.00 58.43 306 ASN T CA 1
ATOM 2379 C C . ASN B 2 36 ? 43.135 28.163 -4.163 1.00 59.70 306 ASN T C 1
ATOM 2380 O O . ASN B 2 36 ? 43.344 27.144 -3.489 1.00 59.54 306 ASN T O 1
ATOM 2385 N N . ALA B 2 37 ? 42.702 28.127 -5.418 1.00 59.92 307 ALA T N 1
ATOM 2386 C CA . ALA B 2 37 ? 42.432 26.869 -6.094 1.00 62.46 307 ALA T CA 1
ATOM 2387 C C . ALA B 2 37 ? 43.703 26.091 -6.353 1.00 63.99 307 ALA T C 1
ATOM 2388 O O . ALA B 2 37 ? 44.786 26.669 -6.456 1.00 62.94 307 ALA T O 1
ATOM 2390 N N . ILE B 2 38 ? 43.549 24.772 -6.453 1.00 65.57 308 ILE T N 1
ATOM 2391 C CA . ILE B 2 38 ? 44.650 23.849 -6.723 1.00 61.99 308 ILE T CA 1
ATOM 2392 C C . ILE B 2 38 ? 44.121 22.608 -7.438 1.00 61.82 308 ILE T C 1
ATOM 2393 O O . ILE B 2 38 ? 42.965 22.217 -7.265 1.00 58.72 308 ILE T O 1
ATOM 2398 N N . PRO B 2 39 ? 44.966 21.976 -8.263 1.00 64.93 309 PRO T N 1
ATOM 2399 C CA . PRO B 2 39 ? 44.537 20.778 -8.986 1.00 64.62 309 PRO T CA 1
ATOM 2400 C C . PRO B 2 39 ? 44.581 19.543 -8.089 1.00 62.66 309 PRO T C 1
ATOM 2401 O O . PRO B 2 39 ? 45.518 19.370 -7.311 1.00 58.19 309 PRO T O 1
ATOM 2405 N N . SER B 2 40 ? 43.557 18.702 -8.183 1.00 67.18 310 SER T N 1
ATOM 2406 C CA . SER B 2 40 ? 43.512 17.467 -7.403 1.00 72.29 310 SER T CA 1
ATOM 2407 C C . SER B 2 40 ? 43.109 16.336 -8.341 1.00 70.13 310 SER T C 1
ATOM 2408 O O . SER B 2 40 ? 41.922 16.153 -8.618 1.00 72.00 310 SER T O 1
ATOM 2411 N N . GLY B 2 41 ? 44.116 15.606 -8.824 1.00 65.25 311 GLY T N 1
ATOM 2412 C CA . GLY B 2 41 ? 43.935 14.498 -9.754 1.00 65.93 311 GLY T CA 1
ATOM 2413 C C . GLY B 2 41 ? 42.550 13.918 -9.975 1.00 68.15 311 GLY T C 1
ATOM 2414 O O . GLY B 2 41 ? 42.196 13.532 -11.089 1.00 64.91 311 GLY T O 1
ATOM 2415 N N . GLU B 2 42 ? 41.763 13.850 -8.910 1.00 71.03 312 GLU T N 1
ATOM 2416 C CA . GLU B 2 42 ? 40.413 13.308 -8.979 1.00 70.74 312 GLU T CA 1
ATOM 2417 C C . GLU B 2 42 ? 39.520 13.975 -10.032 1.00 69.76 312 GLU T C 1
ATOM 2418 O O . GLU B 2 42 ? 39.580 15.193 -10.235 1.00 70.14 312 GLU T O 1
ATOM 2424 N N . LEU B 2 43 ? 38.703 13.163 -10.704 1.00 66.76 313 LEU T N 1
ATOM 2425 C CA . LEU B 2 43 ? 37.771 13.654 -11.717 1.00 65.18 313 LEU T CA 1
ATOM 2426 C C . LEU B 2 43 ? 36.377 13.761 -11.096 1.00 68.77 313 LEU T C 1
ATOM 2427 O O . LEU B 2 43 ? 36.131 13.206 -10.022 1.00 68.35 313 LEU T O 1
ATOM 2432 N N . LYS B 2 44 ? 35.469 14.469 -11.771 1.00 73.57 314 LYS T N 1
ATOM 2433 C CA . LYS B 2 44 ? 34.088 14.617 -11.290 1.00 77.08 314 LYS T CA 1
ATOM 2434 C C . LYS B 2 44 ? 33.399 13.249 -11.239 1.00 77.44 314 LYS T C 1
ATOM 2435 O O . LYS B 2 44 ? 33.560 12.424 -12.150 1.00 76.97 314 LYS T O 1
ATOM 2441 N N . ASP B 2 45 ? 32.611 13.027 -10.188 1.00 74.33 315 ASP T N 1
ATOM 2442 C CA . ASP B 2 45 ? 31.911 11.763 -9.998 1.00 69.21 315 ASP T CA 1
ATOM 2443 C C . ASP B 2 45 ? 31.095 11.294 -11.201 1.00 68.95 315 ASP T C 1
ATOM 2444 O O . ASP B 2 45 ? 31.226 10.145 -11.626 1.00 65.42 315 ASP T O 1
ATOM 2449 N N . ASP B 2 46 ? 30.261 12.164 -11.765 1.00 71.91 316 ASP T N 1
ATOM 2450 C CA . ASP B 2 46 ? 29.465 11.743 -12.916 1.00 75.41 316 ASP T CA 1
ATOM 2451 C C . ASP B 2 46 ? 30.363 11.363 -14.096 1.00 75.93 316 ASP T C 1
ATOM 2452 O O . ASP B 2 46 ? 29.885 10.852 -15.111 1.00 76.95 316 ASP T O 1
ATOM 2457 N N . ILE B 2 47 ? 31.662 11.613 -13.958 1.00 74.94 317 ILE T N 1
ATOM 2458 C CA . ILE B 2 47 ? 32.620 11.273 -15.006 1.00 75.09 317 ILE T CA 1
ATOM 2459 C C . ILE B 2 47 ? 33.269 9.935 -14.670 1.00 71.90 317 ILE T C 1
ATOM 2460 O O . ILE B 2 47 ? 33.440 9.080 -15.541 1.00 70.14 317 ILE T O 1
ATOM 2465 N N . VAL B 2 48 ? 33.639 9.770 -13.404 1.00 68.28 318 VAL T N 1
ATOM 2466 C CA . VAL B 2 48 ? 34.235 8.527 -12.937 1.00 67.70 318 VAL T CA 1
ATOM 2467 C C . VAL B 2 48 ? 33.176 7.461 -13.143 1.00 71.65 318 VAL T C 1
ATOM 2468 O O . VAL B 2 48 ? 33.450 6.372 -13.637 1.00 74.28 318 VAL T O 1
ATOM 2472 N N . GLU B 2 49 ? 31.958 7.799 -12.744 1.00 75.05 319 GLU T N 1
ATOM 2473 C CA . GLU B 2 49 ? 30.813 6.917 -12.889 1.00 79.97 319 GLU T CA 1
ATOM 2474 C C . GLU B 2 49 ? 30.690 6.514 -14.356 1.00 79.08 319 GLU T C 1
ATOM 2475 O O . GLU B 2 49 ? 30.746 5.335 -14.700 1.00 77.11 319 GLU T O 1
ATOM 2481 N N . GLN B 2 50 ? 30.536 7.522 -15.208 1.00 80.54 320 GLN T N 1
ATOM 2482 C CA . GLN B 2 50 ? 30.382 7.347 -16.649 1.00 82.14 320 GLN T CA 1
ATOM 2483 C C . GLN B 2 50 ? 31.514 6.560 -17.330 1.00 81.92 320 GLN T C 1
ATOM 2484 O O . GLN B 2 50 ? 31.322 6.028 -18.425 1.00 80.57 320 GLN T O 1
ATOM 2490 N N . ILE B 2 51 ? 32.694 6.501 -16.711 1.00 82.82 321 ILE T N 1
ATOM 2491 C CA . ILE B 2 51 ? 33.795 5.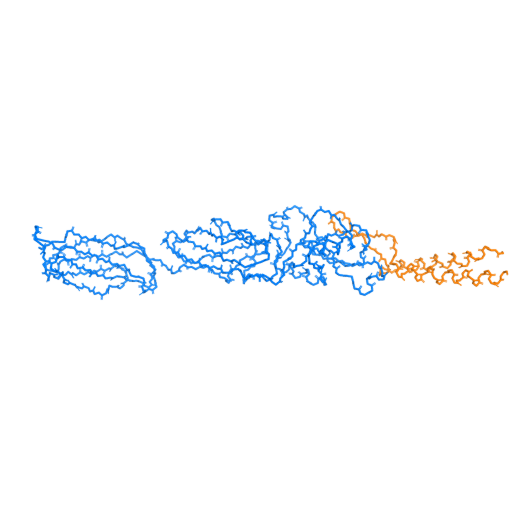737 -17.301 1.00 82.97 321 ILE T CA 1
ATOM 2492 C C . ILE B 2 51 ? 33.726 4.316 -16.746 1.00 82.68 321 ILE T C 1
ATOM 2493 O O . ILE B 2 51 ? 33.729 3.345 -17.506 1.00 80.37 321 ILE T O 1
ATOM 2498 N N . ALA B 2 52 ? 33.637 4.204 -15.421 1.00 83.17 322 ALA T N 1
ATOM 2499 C CA . ALA B 2 52 ? 33.561 2.907 -14.757 1.00 84.50 322 ALA T CA 1
ATOM 2500 C C . ALA B 2 52 ? 32.255 2.173 -15.071 1.00 85.47 322 ALA T C 1
ATOM 2501 O O . ALA B 2 52 ? 31.844 1.270 -14.339 1.00 85.66 322 ALA T O 1
ATOM 2503 N N . GLN B 2 53 ? 31.606 2.580 -16.159 1.00 85.56 323 GLN T N 1
ATOM 25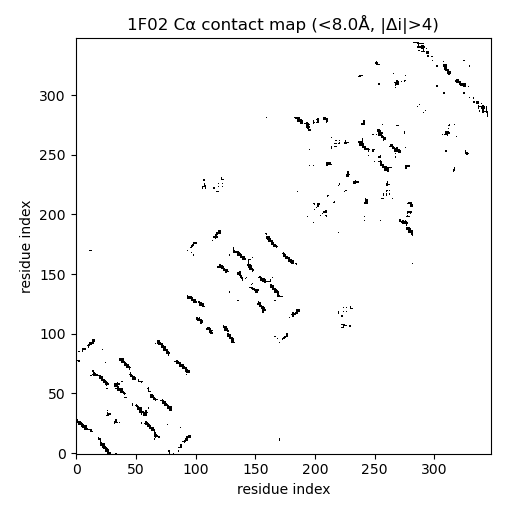04 C CA . GLN B 2 53 ? 30.367 1.961 -16.619 1.00 85.26 323 GLN T CA 1
ATOM 2505 C C . GLN B 2 53 ? 30.694 1.320 -17.954 1.00 84.90 323 GLN T C 1
ATOM 2506 O O . GLN B 2 53 ? 30.685 0.097 -18.089 1.00 87.88 323 GLN T O 1
ATOM 2512 N N . GLN B 2 54 ? 30.989 2.170 -18.934 1.00 82.19 324 GLN T N 1
ATOM 2513 C CA . GLN B 2 54 ? 31.364 1.753 -20.282 1.00 79.37 324 GLN T CA 1
ATOM 2514 C C . GLN B 2 54 ? 32.543 0.777 -20.162 1.00 80.15 324 GLN T C 1
ATOM 2515 O O . GLN B 2 54 ? 32.932 0.120 -21.132 1.00 77.86 324 GLN T O 1
ATOM 2521 N N . ALA B 2 55 ? 33.095 0.689 -18.952 1.00 82.46 325 ALA T N 1
ATOM 2522 C CA . ALA B 2 55 ? 34.226 -0.186 -18.655 1.00 85.68 325 ALA T CA 1
ATOM 2523 C C . ALA B 2 55 ? 33.795 -1.619 -18.342 1.00 87.42 325 ALA T C 1
ATOM 2524 O O . ALA B 2 55 ? 34.009 -2.529 -19.148 1.00 87.09 325 ALA T O 1
ATOM 2526 N N . LYS B 2 56 ? 33.201 -1.820 -17.167 1.00 87.11 326 LYS T N 1
ATOM 2527 C CA . LYS B 2 56 ? 32.760 -3.152 -16.783 1.00 86.81 326 LYS T CA 1
ATOM 2528 C C . LYS B 2 56 ? 31.793 -3.680 -17.839 1.00 87.03 326 LYS T C 1
ATOM 2529 O O . LYS B 2 56 ? 31.449 -4.862 -17.847 1.00 89.53 326 LYS T O 1
ATOM 2535 N N . GLU B 2 57 ? 31.358 -2.804 -18.737 1.00 84.90 327 GLU T N 1
ATOM 2536 C CA . GLU B 2 57 ? 30.458 -3.218 -19.801 1.00 85.99 327 GLU T CA 1
ATOM 2537 C C . GLU B 2 57 ? 31.319 -3.725 -20.949 1.00 87.74 327 GLU T C 1
ATOM 2538 O O . GLU B 2 57 ? 30.896 -4.579 -21.722 1.00 90.00 327 GLU T O 1
ATOM 2544 N N . ALA B 2 58 ? 32.532 -3.189 -21.055 1.00 89.06 328 ALA T N 1
ATOM 2545 C CA . ALA B 2 58 ? 33.465 -3.597 -22.103 1.00 88.28 328 ALA T CA 1
ATOM 2546 C C . ALA B 2 58 ? 34.164 -4.870 -21.649 1.00 86.18 328 ALA T C 1
ATOM 2547 O O . ALA B 2 58 ? 34.535 -5.713 -22.465 1.00 85.78 328 ALA T O 1
ATOM 2549 N N . GLY B 2 59 ? 34.340 -4.991 -20.336 1.00 8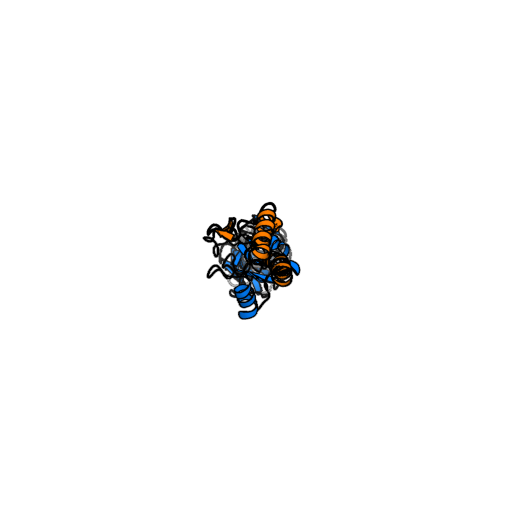4.36 329 GLY T N 1
ATOM 2550 C CA . GLY B 2 59 ? 34.973 -6.167 -19.769 1.00 84.41 329 GLY T CA 1
ATOM 2551 C C . GLY B 2 59 ? 33.971 -7.305 -19.700 1.00 84.01 329 GLY T C 1
ATOM 2552 O O . GLY B 2 59 ? 34.318 -8.454 -19.406 1.00 81.38 329 GLY T O 1
ATOM 2553 N N . GLU B 2 60 ? 32.712 -6.972 -19.968 1.00 84.55 330 GLU T N 1
ATOM 2554 C CA . GLU B 2 60 ? 31.637 -7.954 -19.967 1.00 84.57 330 GLU T CA 1
ATOM 2555 C C . GLU B 2 60 ? 31.642 -8.662 -21.317 1.00 80.34 330 GLU T C 1
ATOM 2556 O O . GLU B 2 60 ? 31.558 -9.885 -21.392 1.00 79.57 330 GLU T O 1
ATOM 2562 N N . VAL B 2 61 ? 31.750 -7.886 -22.387 1.00 75.76 331 VAL T N 1
ATOM 2563 C CA . VAL B 2 61 ? 31.803 -8.463 -23.715 1.00 75.37 331 VAL T CA 1
ATOM 2564 C C . VAL B 2 61 ? 33.086 -9.282 -23.792 1.00 78.68 331 VAL T C 1
ATOM 2565 O O . VAL B 2 61 ? 33.368 -9.931 -24.796 1.00 83.15 331 VAL T O 1
ATOM 2569 N N . ALA B 2 62 ? 33.865 -9.242 -22.715 1.00 78.40 332 ALA T N 1
ATOM 2570 C CA . ALA B 2 62 ? 35.114 -9.991 -22.634 1.00 77.16 332 ALA T CA 1
ATOM 2571 C C . ALA B 2 62 ? 34.797 -11.438 -22.284 1.00 78.56 332 ALA T C 1
ATOM 2572 O O . ALA B 2 62 ? 34.947 -12.331 -23.120 1.00 78.69 332 ALA T O 1
ATOM 2574 N N . ARG B 2 63 ? 34.347 -11.661 -21.050 1.00 80.29 333 ARG T N 1
ATOM 2575 C CA . ARG B 2 63 ? 34.013 -13.005 -20.584 1.00 81.16 333 ARG T CA 1
ATOM 2576 C C . ARG B 2 63 ? 33.006 -13.692 -21.510 1.00 80.80 333 ARG T C 1
ATOM 2577 O O . ARG B 2 63 ? 33.194 -14.843 -21.890 1.00 81.64 333 ARG T O 1
ATOM 2585 N N . GLN B 2 64 ? 31.944 -12.984 -21.881 1.00 79.41 334 GLN T N 1
ATOM 2586 C CA . GLN B 2 64 ? 30.928 -13.553 -22.754 1.00 78.71 334 GLN T CA 1
ATOM 2587 C C . GLN B 2 64 ? 31.511 -14.171 -24.029 1.00 78.86 334 GLN T C 1
ATOM 2588 O O . GLN B 2 64 ? 30.902 -15.072 -24.614 1.00 80.97 334 GLN T O 1
ATOM 2594 N N . GLN B 2 65 ? 32.682 -13.701 -24.463 1.00 75.20 335 GLN T N 1
ATOM 2595 C CA . GLN B 2 65 ? 33.317 -14.252 -25.668 1.00 74.60 335 GLN T CA 1
ATOM 2596 C C . GLN B 2 65 ? 34.417 -15.265 -25.326 1.00 76.26 335 GLN T C 1
ATOM 2597 O O . GLN B 2 65 ? 35.148 -15.719 -26.209 1.00 76.80 335 GLN T O 1
ATOM 2603 N N . ALA B 2 66 ? 34.527 -15.619 -24.048 1.00 76.01 336 ALA T N 1
ATOM 2604 C CA . ALA B 2 66 ? 35.538 -16.569 -23.592 1.00 76.09 336 ALA T CA 1
ATOM 2605 C C . ALA B 2 66 ? 34.945 -17.813 -22.913 1.00 77.68 336 ALA T C 1
ATOM 2606 O O . ALA B 2 66 ? 33.732 -18.103 -23.092 1.00 74.55 336 ALA T O 1
#

Nearest PDB structures (foldseek):
  1f02-assembly1_T  TM=1.015E+00  e=8.703E-12  Escherichia coli
  2zqk-assembly1_N  TM=9.215E-01  e=2.504E-06  Escherichia coli O157:H7
  2zqk-assembly5_M  TM=8.622E-01  e=2.678E-06  Escherichia coli O157:H7
  2zwk-assembly1_B  TM=8.751E-01  e=3.504E-06  Escherichia coli O157:H7 str. EDL933
  2zqk-assembly6_C  TM=8.305E-01  e=2.189E-06  Escherichia coli O157:H7

Radius of gyration: 37.42 Å; Cα contacts (8 Å, |Δi|>4): 882; chains: 2; bounding box: 43×126×72 Å

Foldseek 3Di:
DDWDDWAKPDFEFAQCLPTKIKIKIFDDDPVQGDWQFKKAKDKPAFDKQHGIFTHHRRRMTMIMGHHNDWDKIWMWMGGVVDDDIGTHDIHTYKHAKEWDQQQKAFQQPRDGGHADLEAAAFGKIFIDMDMDPPFKFKAKPDVQQKGAHGGGRMITGHDQAKTKMKMAHPSGHIYIDIDHGHPKYKAWPVPAQAALVVQQVVDVVVHAGAAEDLVSVLVNCVNRNAPCSRPVNVDPQWAWGWHDQPPVSVVLQWTWTAISHPRPTGTRHRNHDSDHTRMGMD/DLCLLCVQLVVQLVVLLVVQVVDCVQFDWDQDPVRDIDGDSDGDPVSNVVRNVVRNVRSVVRVVVD

Secondary structure (DSSP, 8-state):
--EEEEEES-SEEESSS---EEEEEEEEETTEEP-S-EEEEE-SSSEES-SEEE--TTSEEEEEEE-SS-EEE--EEEETT-S--EEPPPEEEEPPPEEEEEEEEETTT--EESPPSEEETT-EEEEEEESTTS-EEEEES-TTTEEE-TTT-EEEE-SSS-EEEEEEETTS-EEEEEEPPPSEEEEEEEEEEE-HHHHHHHHHHHSSB---SHHHHHHHHHHH-SGGGSGGGSS-S--EEE----HHHHHHTEEEEEETTTEEEEEEEESSSS-EEEEEE-/--SHHHHHHHHHHHHHHHHHHTSGGGEEEEEETTTEEEEEEEEPHHHHHHHHHHTTTTTHHHHTT-